Protein AF-A0A971CD54-F1 (afdb_monomer)

Sequence (202 aa):
MTYTRKAVDVRNHADAVRDPGYDSPRRTRYYSRPHHEDRDVHLLRLSLDLQLDAMLLTLGAAAAEEVTTGTLVNRGGPSTPHIPWARWLAEDLELTRALTATAISVDAALPPTLGATPARKEPQSVADDLLARYESICSLLTDLIRDVPADVQSAWQPSISHALSRCRARVDELCREREVARMNASPPPREEHRYLPGEMLG

Foldseek 3Di:
DDDDDDDDDDDDDDDDDDDPPDPDPPPPPPPPPPVPLVVVLVVLQVVLVVLVVVLVVLVVVVVVCCVVVPPVDDDPDDDDPDDPSVVVNVVSVVVSVVSLVVSLVSVRDHDCVVPDDPSPDDPLVVLVVLLVVLVVLLVVLVCVVVPDDPVVCPSCVVVSVVSNVVSVVSNVVSVVVVVVVVVPPDDDPPPPPPPDPDPDDD

Mean predicted aligned error: 15.87 Å

pLDDT: mean 75.15, std 20.31, range [32.25, 97.31]

Solvent-accessible surface area (backbone atoms only — not comparable to full-atom values): 12841 Å² total; per-residue (Å²): 139,85,87,82,90,82,88,86,88,87,82,87,87,82,89,87,80,92,72,93,72,84,76,69,80,80,74,74,71,74,75,74,69,62,73,58,58,58,47,52,41,48,52,51,33,52,50,51,45,52,52,52,51,52,48,54,52,47,52,52,51,46,54,51,46,46,66,70,67,22,84,89,53,88,71,98,63,84,84,68,90,75,77,64,48,73,59,51,52,51,55,51,50,54,50,50,51,53,52,49,54,52,31,55,75,71,71,33,69,72,50,73,90,78,42,88,59,63,90,78,50,57,69,66,59,54,50,52,58,49,41,56,50,34,54,51,49,41,50,54,52,51,48,54,66,68,73,50,60,73,86,73,36,74,85,51,46,66,61,51,50,51,50,39,52,52,33,51,55,48,43,56,49,54,53,49,53,52,51,53,54,56,71,69,47,77,75,76,80,76,79,76,79,77,78,76,92,78,88,85,77,134

Nearest PDB structures (foldseek):
  5ffb-assembly1_A  TM=4.188E-01  e=3.704E+00  Synechocystis sp. PCC 6803
  7d6d-assembly1_A  TM=2.766E-01  e=7.000E+00  Mus musculus

Radius of gyration: 36.79 Å; Cα contacts (8 Å, |Δi|>4): 71; chains: 1; bounding box: 131×38×95 Å

Structure (mmCIF, N/CA/C/O backbone):
data_AF-A0A971CD54-F1
#
_entry.id   AF-A0A971CD54-F1
#
loop_
_atom_site.group_PDB
_atom_site.id
_atom_site.type_symbol
_atom_site.label_atom_id
_atom_site.label_alt_id
_atom_site.label_comp_id
_atom_site.label_asym_id
_atom_site.label_entity_id
_atom_site.label_seq_id
_atom_site.pdbx_PDB_ins_code
_atom_site.Cartn_x
_atom_site.Cartn_y
_atom_site.Cartn_z
_atom_site.occupancy
_atom_site.B_iso_or_equiv
_atom_site.auth_seq_id
_atom_site.auth_comp_id
_atom_site.auth_asym_id
_atom_site.auth_atom_id
_atom_site.pdbx_PDB_model_num
ATOM 1 N N . MET A 1 1 ? 85.501 -5.464 -37.623 1.00 35.69 1 MET A N 1
ATOM 2 C CA . MET A 1 1 ? 85.752 -4.845 -38.943 1.00 35.69 1 MET A CA 1
ATOM 3 C C . MET A 1 1 ? 85.551 -5.919 -39.998 1.00 35.69 1 MET A C 1
ATOM 5 O O . MET A 1 1 ? 86.317 -6.864 -40.048 1.00 35.69 1 MET A O 1
ATOM 9 N N . THR A 1 2 ? 84.321 -6.015 -40.500 1.00 37.03 2 THR A N 1
ATOM 10 C CA . THR A 1 2 ? 83.834 -5.509 -41.807 1.00 37.03 2 THR A CA 1
ATOM 11 C C . THR A 1 2 ? 83.865 -6.614 -42.860 1.00 37.03 2 THR A C 1
ATOM 13 O O . THR A 1 2 ? 84.876 -6.835 -43.511 1.00 37.03 2 THR A O 1
ATOM 16 N N . TYR A 1 3 ? 82.721 -7.283 -43.027 1.00 32.25 3 TYR A N 1
ATOM 17 C CA . TYR A 1 3 ? 82.391 -8.036 -44.234 1.00 32.25 3 TYR A CA 1
ATOM 18 C C . TYR A 1 3 ? 81.458 -7.170 -45.081 1.00 32.25 3 TYR A C 1
ATOM 20 O O . TYR A 1 3 ? 80.409 -6.728 -44.611 1.00 32.25 3 TYR A O 1
ATOM 28 N N . THR A 1 4 ? 81.859 -6.898 -46.318 1.00 40.31 4 THR A N 1
ATOM 29 C CA . THR A 1 4 ? 81.115 -6.089 -47.282 1.00 40.31 4 THR A CA 1
ATOM 30 C C . THR A 1 4 ? 80.688 -6.924 -48.490 1.00 40.31 4 THR A C 1
ATOM 32 O O . THR A 1 4 ? 81.522 -7.411 -49.241 1.00 40.31 4 THR A O 1
ATOM 35 N N . ARG A 1 5 ? 79.366 -6.893 -48.726 1.00 37.38 5 ARG A N 1
ATOM 36 C CA . ARG A 1 5 ? 78.694 -6.597 -50.011 1.00 37.38 5 ARG A CA 1
ATOM 37 C C . ARG A 1 5 ? 78.500 -7.730 -51.041 1.00 37.38 5 ARG A C 1
ATOM 39 O O . ARG A 1 5 ? 79.440 -8.129 -51.714 1.00 37.38 5 ARG A O 1
ATOM 46 N N . LYS A 1 6 ? 77.223 -8.057 -51.299 1.00 36.12 6 LYS A N 1
ATOM 47 C CA . LYS A 1 6 ? 76.422 -7.813 -52.539 1.00 36.12 6 LYS A CA 1
ATOM 48 C C . LYS A 1 6 ? 75.206 -8.767 -52.514 1.00 36.12 6 LYS A C 1
ATOM 50 O O . LYS A 1 6 ? 75.397 -9.962 -52.379 1.00 36.12 6 LYS A O 1
ATOM 55 N N . ALA A 1 7 ? 73.957 -8.308 -52.377 1.00 37.38 7 ALA A N 1
ATOM 56 C CA . ALA A 1 7 ? 73.093 -7.626 -53.358 1.00 37.38 7 ALA A CA 1
ATOM 57 C C . ALA A 1 7 ? 72.897 -8.461 -54.639 1.00 37.38 7 ALA A C 1
ATOM 59 O O . ALA A 1 7 ? 73.822 -8.545 -55.437 1.00 37.38 7 ALA A O 1
ATOM 60 N N . VAL A 1 8 ? 71.813 -9.233 -54.760 1.00 35.09 8 VAL A N 1
ATOM 61 C CA . VAL A 1 8 ? 70.462 -8.906 -55.289 1.00 35.09 8 VAL A CA 1
ATOM 62 C C . VAL A 1 8 ? 70.259 -9.876 -56.454 1.00 35.09 8 VAL A C 1
ATOM 64 O O . VAL A 1 8 ? 70.963 -9.769 -57.454 1.00 35.09 8 VAL A O 1
ATOM 67 N N . ASP A 1 9 ? 69.313 -10.801 -56.321 1.00 34.94 9 ASP A N 1
ATOM 68 C CA . ASP A 1 9 ? 68.816 -11.594 -57.442 1.00 34.94 9 ASP A CA 1
ATOM 69 C C . ASP A 1 9 ? 67.341 -11.235 -57.636 1.00 34.94 9 ASP A C 1
ATOM 71 O O . ASP A 1 9 ? 66.514 -11.405 -56.740 1.00 34.94 9 ASP A O 1
ATOM 75 N N . VAL A 1 10 ? 67.045 -10.621 -58.778 1.00 41.50 10 VAL A N 1
ATOM 76 C CA . VAL A 1 10 ? 65.700 -10.246 -59.218 1.00 41.50 10 VAL A CA 1
ATOM 77 C C . VAL A 1 10 ? 65.528 -10.852 -60.593 1.00 41.50 10 VAL A C 1
ATOM 79 O O . VAL A 1 10 ? 66.040 -10.295 -61.564 1.00 41.50 10 VAL A O 1
ATOM 82 N N . ARG A 1 11 ? 64.757 -11.938 -60.687 1.00 38.72 11 ARG A N 1
ATOM 83 C CA . ARG A 1 11 ? 63.975 -12.266 -61.885 1.00 38.72 11 ARG A CA 1
ATOM 84 C C . ARG A 1 11 ? 62.645 -12.901 -61.494 1.00 38.72 11 ARG A C 1
ATOM 86 O O . ARG A 1 11 ? 62.578 -14.034 -61.037 1.00 38.72 11 ARG A O 1
ATOM 93 N N . ASN A 1 12 ? 61.597 -12.114 -61.713 1.00 35.47 12 ASN A N 1
ATOM 94 C CA . ASN A 1 12 ? 60.206 -12.528 -61.820 1.00 35.47 12 ASN A CA 1
ATOM 95 C C . ASN A 1 12 ? 60.032 -13.531 -62.971 1.00 35.47 12 ASN A C 1
ATOM 97 O O . ASN A 1 12 ? 60.590 -13.286 -64.038 1.00 35.47 12 ASN A O 1
ATOM 101 N N . HIS A 1 13 ? 59.169 -14.541 -62.812 1.00 32.50 13 HIS A N 1
ATOM 102 C CA . HIS A 1 13 ? 57.996 -14.715 -63.683 1.00 32.50 13 HIS A CA 1
ATOM 103 C C . HIS A 1 13 ? 57.126 -15.931 -63.328 1.00 32.50 13 HIS A C 1
ATOM 105 O O . HIS A 1 13 ? 57.626 -17.027 -63.104 1.00 32.50 13 HIS A O 1
ATOM 111 N N . ALA A 1 14 ? 55.821 -15.669 -63.452 1.00 36.62 14 ALA A N 1
ATOM 112 C CA . ALA A 1 14 ? 54.707 -16.574 -63.725 1.00 36.62 14 ALA A CA 1
ATOM 113 C C . ALA A 1 14 ? 54.028 -17.273 -62.536 1.00 36.62 14 ALA A C 1
ATOM 115 O O . ALA A 1 14 ? 54.284 -18.426 -62.198 1.00 36.62 14 ALA A O 1
ATOM 116 N N . ASP A 1 15 ? 53.054 -16.533 -62.004 1.00 36.44 15 ASP A N 1
ATOM 117 C CA . ASP A 1 15 ? 51.780 -17.017 -61.482 1.00 36.44 15 ASP A CA 1
ATOM 118 C C . ASP A 1 15 ? 51.152 -18.141 -62.323 1.00 36.44 15 ASP A C 1
ATOM 120 O O . ASP A 1 15 ? 51.136 -18.078 -63.553 1.00 36.44 15 ASP A O 1
ATOM 124 N N . ALA A 1 16 ? 50.528 -19.095 -61.625 1.00 40.72 16 ALA A N 1
ATOM 125 C CA . ALA A 1 16 ? 49.097 -19.420 -61.727 1.00 40.72 16 ALA A CA 1
ATOM 126 C C . ALA A 1 16 ? 48.845 -20.927 -61.559 1.00 40.72 16 ALA A C 1
ATOM 128 O O . ALA A 1 16 ? 48.651 -21.658 -62.527 1.00 40.72 16 ALA A O 1
ATOM 129 N N . VAL A 1 17 ? 48.739 -21.380 -60.307 1.00 41.88 17 VAL A N 1
ATOM 130 C CA . VAL A 1 17 ? 47.976 -22.590 -59.977 1.00 41.88 17 VAL A CA 1
ATOM 131 C C . VAL A 1 17 ? 46.977 -22.212 -58.890 1.00 41.88 17 VAL A C 1
ATOM 133 O O . VAL A 1 17 ? 47.342 -21.910 -57.758 1.00 41.88 17 VAL A O 1
ATOM 136 N N . ARG A 1 18 ? 45.703 -22.152 -59.290 1.00 38.22 18 ARG A N 1
ATOM 137 C CA . ARG A 1 18 ? 44.540 -22.024 -58.408 1.00 38.22 18 ARG A CA 1
ATOM 138 C C . ARG A 1 18 ? 44.423 -23.288 -57.559 1.00 38.22 18 ARG A C 1
ATOM 140 O O . ARG A 1 18 ? 44.205 -24.359 -58.116 1.00 38.22 18 ARG A O 1
ATOM 147 N N . ASP A 1 19 ? 44.472 -23.127 -56.245 1.00 41.91 19 ASP A N 1
ATOM 148 C CA . ASP A 1 19 ? 44.018 -24.118 -55.268 1.00 41.91 19 ASP A CA 1
ATOM 149 C C . ASP A 1 19 ? 42.788 -23.534 -54.541 1.00 41.91 19 ASP A C 1
ATOM 151 O O . ASP A 1 19 ? 42.878 -22.412 -54.026 1.00 41.91 19 ASP A O 1
ATOM 155 N N . PRO A 1 20 ? 41.607 -24.187 -54.544 1.00 44.03 20 PRO A N 1
ATOM 156 C CA . PRO A 1 20 ? 40.429 -23.685 -53.850 1.00 44.03 20 PRO A CA 1
ATOM 157 C C . PRO A 1 20 ? 40.537 -24.025 -52.359 1.00 44.03 20 PRO A C 1
ATOM 159 O O . PRO A 1 20 ? 39.922 -24.964 -51.855 1.00 44.03 20 PRO A O 1
ATOM 162 N N . GLY A 1 21 ? 41.335 -23.231 -51.649 1.00 36.69 21 GLY A N 1
ATOM 163 C CA . GLY A 1 21 ? 41.402 -23.240 -50.195 1.00 36.69 21 GLY A CA 1
ATOM 164 C C . GLY A 1 21 ? 40.099 -22.718 -49.596 1.00 36.69 21 GLY A C 1
ATOM 165 O O . GLY A 1 21 ? 39.709 -21.574 -49.807 1.00 36.69 21 GLY A O 1
ATOM 166 N N . TYR A 1 22 ? 39.437 -23.598 -48.859 1.00 46.28 22 TYR A N 1
ATOM 167 C CA . TYR A 1 22 ? 38.264 -23.401 -48.016 1.00 46.28 22 TYR A CA 1
ATOM 168 C C . TYR A 1 22 ? 38.438 -22.195 -47.065 1.00 46.28 22 TYR A C 1
ATOM 170 O O . TYR A 1 22 ? 38.838 -22.358 -45.911 1.00 46.28 22 TYR A O 1
ATOM 178 N N . ASP A 1 23 ? 38.151 -20.972 -47.521 1.00 42.22 23 ASP A N 1
ATOM 179 C CA . ASP A 1 23 ? 38.177 -19.804 -46.639 1.00 42.22 23 ASP A CA 1
ATOM 180 C C . ASP A 1 23 ? 36.848 -19.737 -45.882 1.00 42.22 23 ASP A C 1
ATOM 182 O O . ASP A 1 23 ? 35.802 -19.302 -46.373 1.00 42.22 23 ASP A O 1
ATOM 186 N N . SER A 1 24 ? 36.892 -20.319 -44.686 1.00 50.34 24 SER A N 1
ATOM 187 C CA . SER A 1 24 ? 35.793 -20.370 -43.733 1.00 50.34 24 SER A CA 1
ATOM 188 C C . SER A 1 24 ? 35.201 -18.972 -43.554 1.00 50.34 24 SER A C 1
ATOM 190 O O . SER A 1 24 ? 35.954 -18.037 -43.264 1.00 50.34 24 SER A O 1
ATOM 192 N N . PRO A 1 25 ? 33.868 -18.790 -43.629 1.00 45.81 25 PRO A N 1
ATOM 193 C CA . PRO A 1 25 ? 33.290 -17.530 -43.210 1.00 45.81 25 PRO A CA 1
ATOM 194 C C . PRO A 1 25 ? 33.687 -17.347 -41.749 1.00 45.81 25 PRO A C 1
ATOM 196 O O . PRO A 1 25 ? 33.344 -18.172 -40.895 1.00 45.81 25 PRO A O 1
ATOM 199 N N . ARG A 1 26 ? 34.449 -16.285 -41.466 1.00 50.06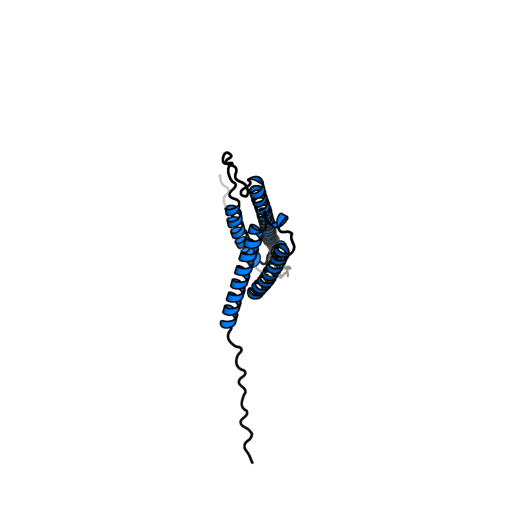 26 ARG A N 1
ATOM 200 C CA . ARG A 1 26 ? 34.643 -15.777 -40.112 1.00 50.06 26 ARG A CA 1
ATOM 201 C C . ARG A 1 26 ? 33.245 -15.554 -39.548 1.00 50.06 26 ARG A C 1
ATOM 203 O O . ARG A 1 26 ? 32.640 -14.508 -39.757 1.00 50.06 26 ARG A O 1
ATOM 210 N N . ARG A 1 27 ? 32.713 -16.567 -38.857 1.00 45.66 27 ARG A N 1
ATOM 211 C CA . ARG A 1 27 ? 31.632 -16.413 -37.894 1.00 45.66 27 ARG A CA 1
ATOM 212 C C . ARG A 1 27 ? 32.208 -15.464 -36.867 1.00 45.66 27 ARG A C 1
ATOM 214 O O . ARG A 1 27 ? 32.880 -15.888 -35.927 1.00 45.66 27 ARG A O 1
ATOM 221 N N . THR A 1 28 ? 31.975 -14.177 -37.078 1.00 47.69 28 THR A N 1
ATOM 222 C CA . THR A 1 28 ? 31.941 -13.198 -36.011 1.00 47.69 28 THR A CA 1
ATOM 223 C C . THR A 1 28 ? 30.935 -13.773 -35.028 1.00 47.69 28 THR A C 1
ATOM 225 O O . THR A 1 28 ? 29.723 -13.678 -35.219 1.00 47.69 28 THR A O 1
ATOM 228 N N . ARG A 1 29 ? 31.437 -14.517 -34.036 1.00 47.66 29 ARG A N 1
ATOM 229 C CA . ARG A 1 29 ? 30.675 -14.820 -32.840 1.00 47.66 29 ARG A CA 1
ATOM 230 C C . ARG A 1 29 ? 30.373 -13.444 -32.280 1.00 47.66 29 ARG A C 1
ATOM 232 O O . ARG A 1 29 ? 31.239 -12.818 -31.676 1.00 47.66 29 ARG A O 1
ATOM 239 N N . TYR A 1 30 ? 29.164 -12.962 -32.540 1.00 49.16 30 TYR A N 1
ATOM 240 C CA . TYR A 1 30 ? 28.489 -12.122 -31.579 1.00 49.16 30 TYR A CA 1
ATOM 241 C C . TYR A 1 30 ? 28.575 -12.926 -30.288 1.00 49.16 30 TYR A C 1
ATOM 243 O O . TYR A 1 30 ? 27.889 -13.934 -30.127 1.00 49.16 30 TYR A O 1
ATOM 251 N N . TYR A 1 31 ? 29.543 -12.585 -29.439 1.00 49.84 31 TYR A N 1
ATOM 252 C CA . TYR A 1 31 ? 29.473 -12.959 -28.046 1.00 49.84 31 TYR A CA 1
ATOM 253 C C . TYR A 1 31 ? 28.218 -12.259 -27.572 1.00 49.84 31 TYR A C 1
ATOM 255 O O . TYR A 1 31 ? 28.223 -11.058 -27.302 1.00 49.84 31 TYR A O 1
ATOM 263 N N . SER A 1 32 ? 27.111 -12.994 -27.617 1.00 53.00 32 SER A N 1
ATOM 264 C CA . SER A 1 32 ? 25.890 -12.597 -26.968 1.00 53.00 32 SER A CA 1
ATOM 265 C C . SER A 1 32 ? 26.311 -12.151 -25.569 1.00 53.00 32 SER A C 1
ATOM 267 O O . SER A 1 32 ? 27.079 -12.843 -24.892 1.00 53.00 32 SER A O 1
ATOM 269 N N . ARG A 1 33 ? 25.803 -11.003 -25.134 1.00 54.97 33 ARG A N 1
ATOM 270 C CA . ARG A 1 33 ? 25.937 -10.503 -23.768 1.00 54.97 33 ARG A CA 1
ATOM 271 C C . ARG A 1 33 ? 24.705 -10.886 -22.914 1.00 54.97 33 ARG A C 1
ATOM 273 O O . ARG A 1 33 ? 24.221 -10.019 -22.205 1.00 54.97 33 ARG A O 1
ATOM 280 N N . PRO A 1 34 ? 24.157 -12.125 -22.934 1.00 54.09 34 PRO A N 1
ATOM 281 C CA . PRO A 1 34 ? 22.916 -12.421 -22.231 1.00 54.09 34 PRO A CA 1
ATOM 282 C C . PRO A 1 34 ? 23.155 -12.555 -20.722 1.00 54.09 34 PRO A C 1
ATOM 284 O O . PRO A 1 34 ? 22.265 -12.309 -19.931 1.00 54.09 34 PRO A O 1
ATOM 287 N N . HIS A 1 35 ? 24.379 -12.858 -20.272 1.00 61.66 35 HIS A N 1
ATOM 288 C CA . HIS A 1 35 ? 24.619 -13.150 -18.855 1.00 61.66 35 HIS A CA 1
ATOM 289 C C . HIS A 1 35 ? 24.669 -11.931 -17.926 1.00 61.66 35 HIS A C 1
ATOM 291 O O . HIS A 1 35 ? 24.489 -12.095 -16.722 1.00 61.66 35 HIS A O 1
ATOM 297 N N . HIS A 1 36 ? 24.956 -10.732 -18.442 1.00 71.38 36 HIS A N 1
ATOM 298 C CA . HIS A 1 36 ? 25.016 -9.528 -17.606 1.00 71.38 36 HIS A CA 1
ATOM 299 C C . HIS A 1 36 ? 23.644 -8.874 -17.472 1.00 71.38 36 HIS A C 1
ATOM 301 O O . HIS A 1 36 ? 23.242 -8.574 -16.358 1.00 71.38 36 HIS A O 1
ATOM 307 N N . GLU A 1 37 ? 22.906 -8.746 -18.574 1.00 76.25 37 GLU A N 1
ATOM 308 C CA . GLU A 1 37 ? 21.565 -8.151 -18.572 1.00 76.25 37 GLU A CA 1
ATOM 309 C C . GLU A 1 37 ? 20.589 -8.990 -17.732 1.00 76.25 37 GLU A C 1
ATOM 311 O O . GLU A 1 37 ? 19.948 -8.451 -16.833 1.00 76.25 37 GLU A O 1
ATOM 316 N N . ASP A 1 38 ? 20.578 -10.319 -17.900 1.00 83.69 38 ASP A N 1
ATOM 317 C CA . ASP A 1 38 ? 19.741 -11.217 -17.088 1.00 83.69 38 ASP A CA 1
ATOM 318 C C . ASP A 1 38 ? 20.098 -11.154 -15.593 1.00 83.69 38 ASP A C 1
ATOM 320 O O . ASP A 1 38 ? 19.229 -11.228 -14.719 1.00 83.69 38 ASP A O 1
ATOM 324 N N . ARG A 1 39 ? 21.391 -10.994 -15.279 1.00 87.56 39 ARG A N 1
ATOM 325 C CA . ARG A 1 39 ? 21.872 -10.848 -13.901 1.00 87.56 39 ARG A CA 1
ATOM 326 C C . ARG A 1 39 ? 21.448 -9.510 -13.302 1.00 87.56 39 ARG A C 1
ATOM 328 O O . ARG A 1 39 ? 21.008 -9.493 -12.156 1.00 87.56 39 ARG A O 1
ATOM 335 N N . ASP A 1 40 ? 21.586 -8.418 -14.042 1.00 89.31 40 ASP A N 1
ATOM 336 C CA . ASP A 1 40 ? 21.246 -7.074 -13.573 1.00 89.31 40 ASP A CA 1
ATOM 337 C C . ASP A 1 40 ? 19.727 -6.951 -13.353 1.00 89.31 40 ASP A C 1
ATOM 339 O O . ASP A 1 40 ? 19.291 -6.434 -12.324 1.00 89.31 40 ASP A O 1
ATOM 343 N N . VAL A 1 41 ? 18.920 -7.541 -14.243 1.00 90.19 41 VAL A N 1
ATOM 344 C CA . VAL A 1 41 ? 17.459 -7.671 -14.092 1.00 90.19 41 VAL A CA 1
ATOM 345 C C . VAL A 1 41 ? 17.095 -8.508 -12.862 1.00 90.19 41 VAL A C 1
ATOM 347 O O . VAL A 1 41 ? 16.213 -8.130 -12.085 1.00 90.19 41 VAL A O 1
ATOM 350 N N . HIS A 1 42 ? 17.788 -9.628 -12.638 1.00 89.50 42 HIS A N 1
ATOM 351 C CA . HIS A 1 42 ? 17.574 -10.452 -11.450 1.00 89.50 42 HIS A CA 1
ATOM 352 C C . HIS A 1 42 ? 17.927 -9.709 -10.150 1.00 89.50 42 HIS A C 1
ATOM 354 O O . HIS A 1 42 ? 17.161 -9.764 -9.187 1.00 89.50 42 HIS A O 1
ATOM 360 N N . LEU A 1 43 ? 19.050 -8.985 -10.123 1.00 92.44 43 LEU A N 1
ATOM 361 C CA . LEU A 1 43 ? 19.465 -8.180 -8.972 1.00 92.44 43 LEU A CA 1
ATOM 362 C C . LEU A 1 43 ? 18.494 -7.033 -8.696 1.00 92.44 43 LEU A C 1
ATOM 364 O O . LEU A 1 43 ? 18.213 -6.755 -7.531 1.00 92.44 43 LEU A O 1
ATOM 368 N N . LEU A 1 44 ? 17.955 -6.398 -9.737 1.00 92.50 44 LEU A N 1
ATOM 369 C CA . LEU A 1 44 ? 16.933 -5.367 -9.592 1.00 92.50 44 LEU A CA 1
ATOM 370 C C . LEU A 1 44 ? 15.668 -5.931 -8.937 1.00 92.50 44 LEU A C 1
ATOM 372 O O . LEU A 1 44 ? 15.171 -5.350 -7.972 1.00 92.50 44 LEU A O 1
ATOM 376 N N . ARG A 1 45 ? 15.190 -7.091 -9.404 1.00 91.62 45 ARG A N 1
ATOM 377 C CA . ARG A 1 45 ? 14.056 -7.783 -8.779 1.00 91.62 45 ARG A CA 1
ATOM 378 C C . ARG A 1 45 ? 14.334 -8.108 -7.312 1.00 91.62 45 ARG A C 1
ATOM 380 O O . ARG A 1 45 ? 13.520 -7.765 -6.463 1.00 91.62 45 ARG A O 1
ATOM 387 N N . LEU A 1 46 ? 15.479 -8.727 -7.017 1.00 92.69 46 LEU A N 1
ATOM 388 C CA . LEU A 1 46 ? 15.855 -9.088 -5.647 1.00 92.69 46 LEU A CA 1
ATOM 389 C C . LEU A 1 46 ? 15.957 -7.852 -4.742 1.00 92.69 46 LEU A C 1
ATOM 391 O O . LEU A 1 46 ? 15.525 -7.890 -3.596 1.00 92.69 46 LEU A O 1
ATOM 395 N N . SER A 1 47 ? 16.504 -6.749 -5.257 1.00 94.06 47 SER A N 1
ATOM 396 C CA . SER A 1 47 ? 16.589 -5.489 -4.512 1.00 94.06 47 SER A CA 1
ATOM 397 C C . SER A 1 47 ? 15.200 -4.946 -4.181 1.00 94.06 47 SER A C 1
ATOM 399 O O . SER A 1 47 ? 14.982 -4.461 -3.076 1.00 94.06 47 SER A O 1
ATOM 401 N N . LEU A 1 48 ? 14.252 -5.062 -5.114 1.00 93.38 48 LEU A N 1
ATOM 402 C CA . LEU A 1 48 ? 12.871 -4.647 -4.893 1.00 93.38 48 LEU A CA 1
ATOM 403 C C . LEU A 1 48 ? 12.153 -5.551 -3.876 1.00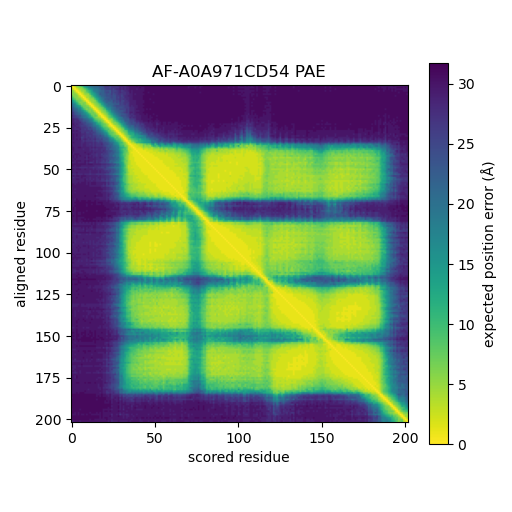 93.38 48 LEU A C 1
ATOM 405 O O . LEU A 1 48 ? 11.454 -5.027 -3.015 1.00 93.38 48 LEU A O 1
ATOM 409 N N . ASP A 1 49 ? 12.363 -6.872 -3.929 1.00 93.12 49 ASP A N 1
ATOM 410 C CA . ASP A 1 49 ? 11.860 -7.818 -2.918 1.00 93.12 49 ASP A CA 1
ATOM 411 C C . ASP A 1 49 ? 12.375 -7.438 -1.511 1.00 93.12 49 ASP A C 1
ATOM 413 O O . ASP A 1 49 ? 11.586 -7.229 -0.589 1.00 93.12 49 ASP A O 1
ATOM 417 N N . LEU A 1 50 ? 13.691 -7.243 -1.362 1.00 93.75 50 LEU A N 1
ATOM 418 C CA . LEU A 1 50 ? 14.311 -6.874 -0.083 1.00 93.75 50 LEU A CA 1
ATOM 419 C C . LEU A 1 50 ? 13.850 -5.504 0.437 1.00 93.75 50 LEU A C 1
ATOM 421 O O . LEU A 1 50 ? 13.672 -5.335 1.644 1.00 93.75 50 LEU A O 1
ATOM 425 N N . GLN A 1 51 ? 13.643 -4.531 -0.454 1.00 95.00 51 GLN A N 1
ATOM 426 C CA . GLN A 1 51 ? 13.145 -3.207 -0.080 1.00 95.00 51 GLN A CA 1
ATOM 427 C C . GLN A 1 51 ? 11.720 -3.280 0.497 1.00 95.00 51 GLN A C 1
ATOM 429 O O . GLN A 1 51 ? 11.412 -2.605 1.481 1.00 95.00 51 GLN A O 1
ATOM 434 N N . LEU A 1 52 ? 10.851 -4.120 -0.076 1.00 93.94 52 LEU A N 1
ATOM 435 C CA . LEU A 1 52 ? 9.493 -4.336 0.435 1.00 93.94 52 LEU A CA 1
ATOM 436 C C . LEU A 1 52 ? 9.514 -5.000 1.815 1.00 93.94 52 LEU A C 1
ATOM 438 O O . LEU A 1 52 ? 8.799 -4.556 2.716 1.00 93.94 52 LEU A O 1
ATOM 442 N N . ASP A 1 53 ? 10.368 -6.007 2.000 1.00 93.69 53 ASP A N 1
ATOM 443 C CA . ASP A 1 53 ? 10.538 -6.679 3.290 1.00 93.69 53 ASP A CA 1
ATOM 444 C C . ASP A 1 53 ? 11.043 -5.710 4.371 1.00 93.69 53 ASP A C 1
ATOM 446 O O . ASP A 1 53 ? 10.513 -5.685 5.486 1.00 93.69 53 ASP A O 1
ATOM 450 N N . ALA A 1 54 ? 12.016 -4.855 4.043 1.00 94.12 54 ALA A N 1
ATOM 451 C CA . ALA A 1 54 ? 12.545 -3.849 4.963 1.00 94.12 54 ALA A CA 1
ATOM 452 C C . ALA A 1 54 ? 11.476 -2.833 5.406 1.00 94.12 54 ALA A C 1
ATOM 454 O O . ALA A 1 54 ? 11.387 -2.512 6.596 1.00 94.12 54 ALA A O 1
ATOM 455 N N . MET A 1 55 ? 10.621 -2.369 4.489 1.00 94.75 55 MET A N 1
ATOM 456 C CA . MET A 1 55 ? 9.503 -1.482 4.835 1.00 94.75 55 MET A CA 1
ATOM 457 C C . MET A 1 55 ? 8.482 -2.164 5.750 1.00 94.75 55 MET A C 1
ATOM 459 O O . MET A 1 55 ? 8.010 -1.544 6.704 1.00 94.75 55 MET A O 1
ATOM 463 N N . LEU A 1 56 ? 8.150 -3.435 5.500 1.00 94.19 56 LEU A N 1
ATOM 464 C CA . LEU A 1 56 ? 7.225 -4.192 6.351 1.00 94.19 56 LEU A CA 1
ATOM 465 C C . LEU A 1 56 ? 7.791 -4.398 7.761 1.00 94.19 56 LEU A C 1
ATOM 467 O O . LEU A 1 56 ? 7.071 -4.213 8.745 1.00 94.19 56 LEU A O 1
ATOM 471 N N . LEU A 1 57 ? 9.084 -4.716 7.869 1.00 94.69 57 LEU A N 1
ATOM 472 C CA . LEU A 1 57 ? 9.780 -4.806 9.155 1.00 94.69 57 LEU A CA 1
ATOM 473 C C . LEU A 1 57 ? 9.777 -3.462 9.891 1.00 94.69 57 LEU A C 1
ATOM 475 O O . LEU A 1 57 ? 9.490 -3.415 11.087 1.00 94.69 57 LEU A O 1
ATOM 479 N N . THR A 1 58 ? 10.037 -2.372 9.170 1.00 94.31 58 THR A N 1
ATOM 480 C CA . THR A 1 58 ? 10.038 -1.008 9.711 1.00 94.31 58 THR A CA 1
ATOM 481 C C . THR A 1 58 ? 8.656 -0.599 10.217 1.00 94.31 58 THR A C 1
ATOM 483 O O . THR A 1 58 ? 8.535 -0.063 11.317 1.00 94.31 58 THR A O 1
ATOM 486 N N . LEU A 1 59 ? 7.597 -0.902 9.461 1.00 93.12 59 LEU A N 1
ATOM 487 C CA . LEU A 1 59 ? 6.215 -0.656 9.871 1.00 93.12 59 LEU A CA 1
ATOM 488 C C . LEU A 1 59 ? 5.855 -1.441 11.140 1.00 93.12 59 LEU A C 1
ATOM 490 O O . LEU A 1 59 ? 5.250 -0.886 12.057 1.00 93.12 59 LEU A O 1
ATOM 494 N N . GLY A 1 60 ? 6.253 -2.715 11.213 1.00 92.25 60 GLY A N 1
ATOM 495 C CA . GLY A 1 60 ? 6.050 -3.547 12.399 1.00 92.25 60 GLY A CA 1
ATOM 496 C C . GLY A 1 60 ? 6.792 -3.015 13.627 1.00 92.25 60 GLY A C 1
ATOM 497 O O . GLY A 1 60 ? 6.214 -2.949 14.712 1.00 92.25 60 GLY A O 1
ATOM 498 N N . ALA A 1 61 ? 8.044 -2.582 13.454 1.00 90.00 61 ALA A N 1
ATOM 499 C CA . ALA A 1 61 ? 8.834 -1.969 14.519 1.00 90.00 61 ALA A CA 1
ATOM 500 C C . ALA A 1 61 ? 8.210 -0.654 15.012 1.00 90.00 61 ALA A C 1
ATOM 502 O O . ALA A 1 61 ? 8.077 -0.460 16.220 1.00 90.00 61 ALA A O 1
ATOM 503 N N . ALA A 1 62 ? 7.753 0.201 14.092 1.00 89.81 62 ALA A N 1
ATOM 504 C CA . ALA A 1 62 ? 7.080 1.454 14.421 1.00 89.81 62 ALA A CA 1
ATOM 505 C C . ALA A 1 62 ? 5.791 1.223 15.228 1.00 89.81 62 ALA A C 1
ATOM 507 O O . ALA A 1 62 ? 5.578 1.865 16.255 1.00 89.81 62 ALA A O 1
ATOM 508 N N . ALA A 1 63 ? 4.963 0.260 14.808 1.00 88.44 63 ALA A N 1
ATOM 509 C CA . ALA A 1 63 ? 3.740 -0.098 15.524 1.00 88.44 63 ALA A CA 1
ATOM 510 C C . ALA A 1 63 ? 4.035 -0.678 16.920 1.00 88.44 63 ALA A C 1
ATOM 512 O O . ALA A 1 63 ? 3.357 -0.346 17.893 1.00 88.44 63 ALA A O 1
ATOM 513 N N . ALA A 1 64 ? 5.063 -1.524 17.046 1.00 87.94 64 ALA A N 1
ATOM 514 C CA . ALA A 1 64 ? 5.474 -2.080 18.334 1.00 87.94 64 ALA A CA 1
ATOM 515 C C . ALA A 1 64 ? 6.004 -0.999 19.293 1.00 87.94 64 ALA A C 1
ATOM 517 O O . ALA A 1 64 ? 5.719 -1.051 20.495 1.00 87.94 64 ALA A O 1
ATOM 518 N N . GLU A 1 65 ? 6.741 -0.009 18.780 1.00 85.56 65 GLU A N 1
ATOM 519 C CA . GLU A 1 65 ? 7.197 1.136 19.570 1.00 85.56 65 GLU A CA 1
ATOM 520 C C . GLU A 1 65 ? 6.019 1.982 20.060 1.00 85.56 65 GLU A C 1
ATOM 522 O O . GLU A 1 65 ? 5.995 2.321 21.240 1.00 85.56 65 GLU A O 1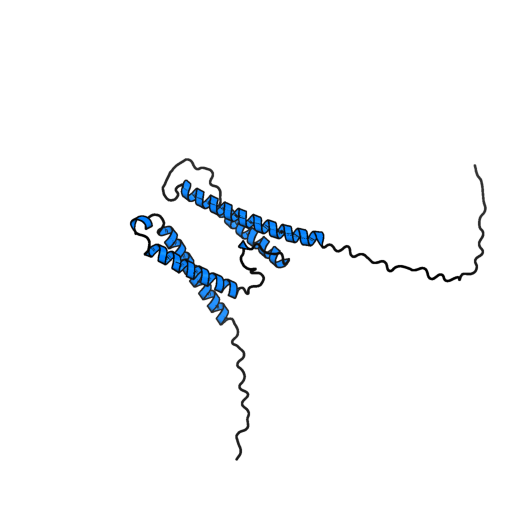
ATOM 527 N N . GLU A 1 66 ? 5.011 2.253 19.225 1.00 81.38 66 GLU A N 1
ATOM 528 C CA . GLU A 1 66 ? 3.805 3.003 19.617 1.00 81.38 66 GLU A CA 1
ATOM 529 C C . GLU A 1 66 ? 3.036 2.313 20.760 1.00 81.38 66 GLU A C 1
ATOM 531 O O . GLU A 1 66 ? 2.618 2.959 21.726 1.00 81.38 66 GLU A O 1
ATOM 536 N N . VAL A 1 67 ? 2.920 0.981 20.703 1.00 80.94 67 VAL A N 1
ATOM 537 C CA . VAL A 1 67 ? 2.310 0.177 21.776 1.00 80.94 67 VAL A CA 1
ATOM 538 C C . VAL A 1 67 ? 3.154 0.218 23.057 1.00 80.94 67 VAL A C 1
ATOM 540 O O . VAL A 1 67 ? 2.607 0.333 24.153 1.00 80.94 67 VAL A O 1
ATOM 543 N N . THR A 1 68 ? 4.483 0.135 22.936 1.00 78.81 68 THR A N 1
ATOM 544 C CA . THR A 1 68 ? 5.408 0.020 24.081 1.00 78.81 68 THR A CA 1
ATOM 545 C C . THR A 1 68 ? 5.652 1.354 24.787 1.00 78.81 68 THR A C 1
ATOM 547 O O . THR A 1 68 ? 5.697 1.409 26.016 1.00 78.81 68 THR A O 1
ATOM 550 N N . THR A 1 69 ? 5.815 2.437 24.026 1.00 70.69 69 THR A N 1
ATOM 551 C CA . THR A 1 69 ? 6.051 3.793 24.553 1.00 70.69 69 THR A CA 1
ATOM 552 C C . THR A 1 69 ? 4.788 4.424 25.121 1.00 70.69 69 THR A C 1
ATOM 554 O O . THR A 1 69 ? 4.870 5.442 25.808 1.00 70.69 69 THR A O 1
ATOM 557 N N . GLY A 1 70 ? 3.629 3.793 24.910 1.00 60.34 70 GLY A N 1
ATOM 558 C CA . GLY A 1 70 ? 2.388 4.236 25.512 1.00 60.34 70 GLY A CA 1
ATOM 559 C C . GLY A 1 70 ? 2.045 5.651 25.071 1.00 60.34 70 GLY A C 1
ATOM 560 O O . GLY A 1 70 ? 1.611 6.454 25.888 1.00 60.34 70 GLY A O 1
ATOM 561 N N . THR A 1 71 ? 2.164 5.982 23.787 1.00 54.22 71 THR A N 1
ATOM 562 C CA . THR A 1 71 ? 1.592 7.236 23.261 1.00 54.22 71 THR A CA 1
ATOM 563 C C . THR A 1 71 ? 0.051 7.250 23.335 1.00 54.22 71 THR A C 1
ATOM 565 O O . THR A 1 71 ? -0.572 8.262 23.031 1.00 54.22 71 THR A O 1
ATOM 568 N N . LEU A 1 72 ? -0.562 6.163 23.831 1.00 51.84 72 LEU A N 1
ATOM 569 C CA . LEU A 1 72 ? -1.936 6.096 24.348 1.00 51.84 72 LEU A CA 1
ATOM 570 C C . LEU A 1 72 ? -2.061 6.304 25.879 1.00 51.84 72 LEU A C 1
ATOM 572 O O . LEU A 1 72 ? -3.158 6.574 26.357 1.00 51.84 72 LEU A O 1
ATOM 576 N N . VAL A 1 73 ? -0.980 6.225 26.665 1.00 47.59 73 VAL A N 1
ATOM 577 C CA . VAL A 1 73 ? -0.951 6.520 28.112 1.00 47.59 73 VAL A CA 1
ATOM 578 C C . VAL A 1 73 ? 0.397 7.138 28.529 1.00 47.59 73 VAL A C 1
ATOM 580 O O . VAL A 1 73 ? 1.349 6.433 28.852 1.00 47.59 73 VAL A O 1
ATOM 583 N N . ASN A 1 74 ? 0.422 8.477 28.560 1.00 52.12 74 ASN A N 1
ATOM 584 C CA . ASN A 1 74 ? 1.383 9.368 29.232 1.00 52.12 74 ASN A CA 1
ATOM 585 C C . ASN A 1 74 ? 2.471 8.679 30.080 1.00 52.12 74 ASN A C 1
ATOM 587 O O . ASN A 1 74 ? 2.181 8.163 31.168 1.00 52.12 74 ASN A O 1
ATOM 591 N N . ARG A 1 75 ? 3.750 8.826 29.706 1.00 52.78 75 ARG A N 1
ATOM 592 C CA . ARG A 1 75 ? 4.826 8.716 30.699 1.00 52.78 75 ARG A CA 1
ATOM 593 C C . ARG A 1 75 ? 6.042 9.582 30.370 1.00 52.78 75 ARG A C 1
ATOM 595 O O . ARG A 1 75 ? 6.779 9.321 29.429 1.00 52.78 75 ARG A O 1
ATOM 602 N N . GLY A 1 76 ? 6.266 10.589 31.218 1.00 52.50 76 GLY A N 1
ATOM 603 C CA . GLY A 1 76 ? 7.464 11.431 31.258 1.00 52.50 76 GLY A CA 1
ATOM 604 C C . GLY A 1 76 ? 8.696 10.681 31.770 1.00 52.50 76 GLY A C 1
ATOM 605 O O . GLY A 1 76 ? 9.182 10.957 32.865 1.00 52.50 76 GLY A O 1
ATOM 606 N N . GLY A 1 77 ? 9.168 9.707 30.992 1.00 55.09 77 GLY A N 1
ATOM 607 C CA . GLY A 1 77 ? 10.507 9.132 31.130 1.00 55.09 77 GLY A CA 1
ATOM 608 C C . GLY A 1 77 ? 11.548 9.931 30.332 1.00 55.09 77 GLY A C 1
ATOM 609 O O . GLY A 1 77 ? 11.172 10.718 29.463 1.00 55.09 77 GLY A O 1
ATOM 610 N N . PRO A 1 78 ? 12.854 9.762 30.617 1.00 54.28 78 PRO A N 1
ATOM 611 C CA . PRO A 1 78 ? 13.913 10.395 29.835 1.00 54.28 78 PRO A CA 1
ATOM 612 C C . PRO A 1 78 ? 13.797 9.980 28.365 1.00 54.28 78 PRO A C 1
ATOM 614 O O . PRO A 1 78 ? 13.644 8.796 28.070 1.00 54.28 78 PRO A O 1
ATOM 617 N N . SER A 1 79 ? 13.859 10.963 27.465 1.00 59.56 79 SER A N 1
ATOM 618 C CA . SER A 1 79 ? 13.699 10.795 26.022 1.00 59.56 79 SER A CA 1
ATOM 619 C C . SER A 1 79 ? 14.732 9.807 25.482 1.00 59.56 79 SER A C 1
ATOM 621 O O . SER A 1 79 ? 15.890 10.161 25.257 1.00 59.56 79 SER A O 1
ATOM 623 N N . THR A 1 80 ? 14.335 8.552 25.290 1.00 58.72 80 THR A N 1
ATOM 624 C CA . THR A 1 80 ? 15.123 7.611 24.497 1.00 58.72 80 THR A CA 1
ATOM 625 C C . THR A 1 80 ? 15.2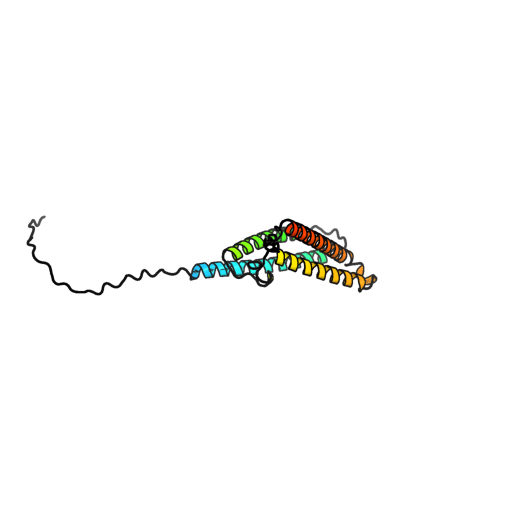37 8.158 23.074 1.00 58.72 80 THR A C 1
ATOM 627 O O . THR 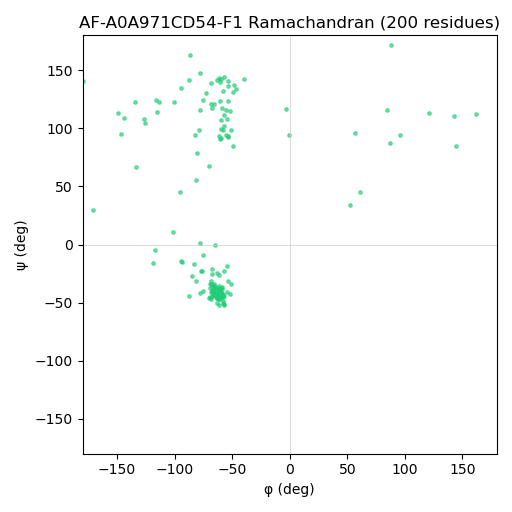A 1 80 ? 14.288 8.786 22.595 1.00 58.72 80 THR A O 1
ATOM 630 N N . PRO A 1 81 ? 16.382 7.979 22.390 1.00 60.72 81 PRO A N 1
ATOM 631 C CA . PRO A 1 81 ? 16.513 8.404 21.003 1.00 60.72 81 PRO A CA 1
ATOM 632 C C . PRO A 1 81 ? 15.427 7.716 20.169 1.00 60.72 81 PRO A C 1
ATOM 634 O O . PRO A 1 81 ? 15.438 6.500 20.009 1.00 60.72 81 PRO A O 1
ATOM 637 N N . HIS A 1 82 ? 14.467 8.508 19.693 1.00 76.50 82 HIS A N 1
ATOM 638 C CA . HIS A 1 82 ? 13.333 8.036 18.910 1.00 76.50 82 HIS A CA 1
ATOM 639 C C . HIS A 1 82 ? 13.808 7.729 17.493 1.00 76.50 82 HIS A C 1
ATOM 641 O O . HIS A 1 82 ? 14.371 8.597 16.813 1.00 76.50 82 HIS A O 1
ATOM 647 N N . ILE A 1 83 ? 13.582 6.504 17.030 1.00 84.38 83 ILE A N 1
ATOM 648 C CA . ILE A 1 83 ? 13.943 6.125 15.667 1.00 84.38 83 ILE A CA 1
ATOM 649 C C . ILE A 1 83 ? 12.949 6.809 14.713 1.00 84.38 83 ILE A C 1
ATOM 651 O O . ILE A 1 83 ? 11.742 6.769 14.946 1.00 84.38 83 ILE A O 1
ATOM 655 N N . PRO A 1 84 ? 13.396 7.502 13.652 1.00 90.12 84 PRO A N 1
ATOM 656 C CA . PRO A 1 84 ? 12.511 8.307 12.811 1.00 90.12 84 PRO A CA 1
ATOM 657 C C . PRO A 1 84 ? 11.760 7.447 11.780 1.00 90.12 84 PRO A C 1
ATOM 659 O O . PRO A 1 84 ? 11.811 7.725 10.581 1.00 90.12 84 PRO A O 1
ATOM 662 N N . TRP A 1 85 ? 11.044 6.417 12.240 1.00 90.88 85 TRP A N 1
ATOM 663 C CA . TRP A 1 85 ? 10.384 5.416 11.396 1.00 90.88 85 TRP A CA 1
ATOM 664 C C . TRP A 1 85 ? 9.491 6.016 10.313 1.00 90.88 85 TRP A C 1
ATOM 666 O O . TRP A 1 85 ? 9.550 5.590 9.166 1.00 90.88 85 TRP A O 1
ATOM 676 N N . ALA A 1 86 ? 8.704 7.042 10.649 1.00 88.81 86 ALA A N 1
ATOM 677 C CA . ALA A 1 86 ? 7.815 7.699 9.693 1.00 88.81 86 ALA A CA 1
ATOM 678 C C . ALA A 1 86 ? 8.577 8.344 8.522 1.00 88.81 86 ALA A C 1
ATOM 680 O O . ALA A 1 86 ? 8.117 8.290 7.384 1.00 88.81 86 ALA A O 1
ATOM 681 N N . ARG A 1 87 ? 9.753 8.929 8.791 1.00 93.88 87 ARG A N 1
ATOM 682 C CA . ARG A 1 87 ? 10.607 9.510 7.749 1.00 93.88 87 ARG A CA 1
ATOM 683 C C . ARG A 1 87 ? 11.223 8.413 6.881 1.00 93.88 87 ARG A C 1
ATOM 685 O O . ARG A 1 87 ? 11.175 8.533 5.664 1.00 93.88 87 ARG A O 1
ATOM 692 N N . TRP A 1 88 ? 11.750 7.350 7.493 1.00 94.56 88 TRP A N 1
ATOM 693 C CA . TRP A 1 88 ? 12.322 6.216 6.755 1.00 94.56 88 TRP A CA 1
ATOM 694 C C . TRP A 1 88 ? 11.289 5.543 5.855 1.00 94.56 88 TRP A C 1
ATOM 696 O O . TRP A 1 88 ? 11.562 5.346 4.683 1.00 94.56 88 TRP A O 1
ATOM 706 N N . LEU A 1 89 ? 10.070 5.305 6.348 1.00 94.50 89 LEU A N 1
ATOM 707 C CA . LEU A 1 89 ? 8.981 4.749 5.537 1.00 94.50 89 LEU A CA 1
ATOM 708 C C . LEU A 1 89 ? 8.634 5.628 4.327 1.00 94.50 89 LEU A C 1
ATOM 710 O O . LEU A 1 89 ? 8.320 5.098 3.265 1.00 94.50 89 LEU A O 1
ATOM 714 N N . ALA A 1 90 ? 8.682 6.956 4.466 1.00 94.50 90 ALA A N 1
ATOM 715 C CA . ALA A 1 90 ? 8.445 7.865 3.346 1.00 94.50 90 ALA A CA 1
ATOM 716 C C . ALA A 1 90 ? 9.578 7.797 2.306 1.00 94.50 90 ALA A C 1
ATOM 718 O O . ALA A 1 90 ? 9.307 7.653 1.115 1.00 94.50 90 ALA A O 1
ATOM 719 N N . GLU A 1 91 ? 10.833 7.839 2.761 1.00 94.50 91 GLU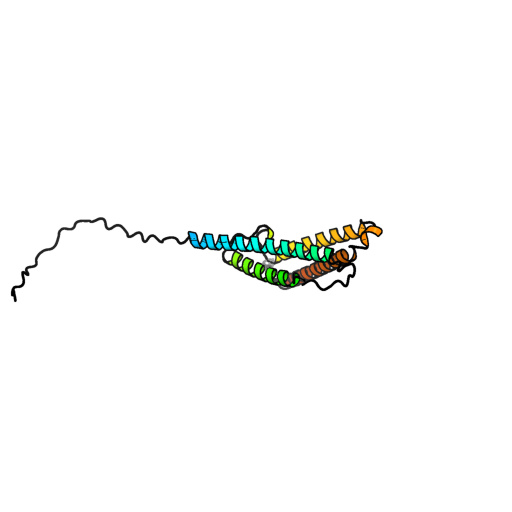 A N 1
ATOM 720 C CA . GLU A 1 91 ? 12.024 7.722 1.907 1.00 94.50 91 GLU A CA 1
ATOM 721 C C . GLU A 1 91 ? 12.067 6.360 1.186 1.00 94.50 91 GLU A C 1
ATOM 723 O O . GLU A 1 91 ? 12.293 6.288 -0.024 1.00 94.50 91 GLU A O 1
ATOM 728 N N . ASP A 1 92 ? 11.765 5.277 1.902 1.00 95.31 92 ASP A N 1
ATOM 729 C CA . ASP A 1 92 ? 11.741 3.919 1.366 1.00 95.31 92 ASP A CA 1
ATOM 730 C C . ASP A 1 92 ? 10.594 3.703 0.373 1.00 95.31 92 ASP A C 1
ATOM 732 O O . ASP A 1 92 ? 10.763 2.973 -0.609 1.00 95.31 92 ASP A O 1
ATOM 736 N N . LEU A 1 93 ? 9.441 4.348 0.575 1.00 94.62 93 LEU A N 1
ATOM 737 C CA . LEU A 1 93 ? 8.333 4.329 -0.382 1.00 94.62 93 LEU A CA 1
ATOM 738 C C . LEU A 1 93 ? 8.729 5.015 -1.697 1.00 94.62 93 LEU A C 1
ATOM 740 O O . LEU A 1 93 ? 8.440 4.495 -2.781 1.00 94.62 93 LEU A O 1
ATOM 744 N N . GLU A 1 94 ? 9.403 6.165 -1.617 1.00 95.69 94 GLU A N 1
ATOM 745 C CA . GLU A 1 94 ? 9.921 6.879 -2.788 1.00 95.69 94 GLU A CA 1
ATOM 746 C C . GLU A 1 94 ? 10.964 6.042 -3.539 1.00 95.69 94 GLU A C 1
ATOM 748 O O . GLU A 1 94 ? 10.870 5.888 -4.764 1.00 95.69 94 GLU A O 1
ATOM 753 N N . LEU A 1 95 ? 11.901 5.426 -2.812 1.00 94.44 95 LEU A N 1
ATOM 754 C CA . LEU A 1 95 ? 12.900 4.525 -3.383 1.00 94.44 95 LEU A CA 1
ATOM 755 C C . LEU A 1 95 ? 12.248 3.307 -4.054 1.00 94.44 95 LEU A C 1
ATOM 757 O O . LEU A 1 95 ? 12.563 2.987 -5.202 1.00 94.44 95 LEU A O 1
ATOM 761 N N . THR A 1 96 ? 11.288 2.667 -3.385 1.00 94.75 96 THR A N 1
ATOM 762 C CA . THR A 1 96 ? 10.539 1.519 -3.925 1.00 94.75 96 THR A CA 1
ATOM 763 C C . THR A 1 96 ? 9.825 1.890 -5.218 1.00 94.75 96 THR A C 1
ATOM 765 O O . THR A 1 96 ? 9.858 1.131 -6.190 1.00 94.75 96 THR A O 1
ATOM 768 N N . ARG A 1 97 ? 9.210 3.077 -5.273 1.00 92.88 97 ARG A N 1
ATOM 769 C CA . ARG A 1 97 ? 8.558 3.581 -6.486 1.00 92.88 97 ARG A CA 1
ATOM 770 C C . ARG A 1 97 ? 9.561 3.764 -7.629 1.00 92.88 97 ARG A C 1
ATOM 772 O O . ARG A 1 97 ? 9.260 3.361 -8.753 1.00 92.88 97 ARG A O 1
ATOM 779 N N . ALA A 1 98 ? 10.736 4.333 -7.361 1.00 93.38 98 ALA A N 1
ATOM 780 C CA . ALA A 1 98 ? 11.782 4.520 -8.370 1.00 93.38 98 ALA A CA 1
ATOM 781 C C . ALA A 1 98 ? 12.338 3.180 -8.894 1.00 93.38 98 ALA A C 1
ATOM 783 O O . ALA A 1 98 ? 12.472 2.990 -10.108 1.00 93.38 98 ALA A O 1
ATOM 784 N N . LEU A 1 99 ? 12.590 2.223 -7.995 1.00 92.38 99 LEU A N 1
ATOM 785 C CA . LEU A 1 99 ? 13.030 0.869 -8.344 1.00 92.38 99 LEU A CA 1
ATOM 786 C C . LEU A 1 99 ? 11.967 0.122 -9.155 1.00 92.38 99 LEU A C 1
ATOM 788 O O . LEU A 1 99 ? 12.293 -0.501 -10.160 1.00 92.38 99 LEU A O 1
ATOM 792 N N . THR A 1 100 ? 10.691 0.246 -8.781 1.00 91.31 100 THR A N 1
ATOM 793 C CA . THR A 1 100 ? 9.567 -0.354 -9.517 1.00 91.31 100 THR A CA 1
ATOM 794 C C . THR A 1 100 ? 9.446 0.230 -10.921 1.00 91.31 100 THR A C 1
ATOM 796 O O . THR A 1 100 ? 9.298 -0.518 -11.882 1.00 91.31 100 THR A O 1
ATOM 799 N N . ALA A 1 101 ? 9.546 1.554 -11.073 1.00 89.81 101 ALA A N 1
ATOM 800 C CA . ALA A 1 101 ? 9.511 2.195 -12.388 1.00 89.81 101 ALA A CA 1
ATOM 801 C C . ALA A 1 101 ? 10.666 1.719 -13.285 1.00 89.81 101 ALA A C 1
ATOM 803 O O . ALA A 1 101 ? 10.460 1.447 -14.467 1.00 89.81 101 ALA A O 1
ATOM 804 N N . THR A 1 102 ? 11.858 1.561 -12.705 1.00 91.19 102 THR A N 1
ATOM 805 C CA . THR A 1 102 ? 13.028 1.006 -13.401 1.00 91.19 102 THR A CA 1
ATOM 806 C C . THR A 1 102 ? 12.809 -0.460 -13.772 1.00 91.19 102 THR A C 1
ATOM 808 O O . THR A 1 102 ? 13.104 -0.861 -14.889 1.00 91.19 102 THR A O 1
ATOM 811 N N . ALA A 1 103 ? 12.240 -1.264 -12.872 1.00 89.50 103 ALA A N 1
ATOM 812 C CA . ALA A 1 103 ? 11.922 -2.664 -13.135 1.00 89.50 103 ALA A CA 1
ATOM 813 C C 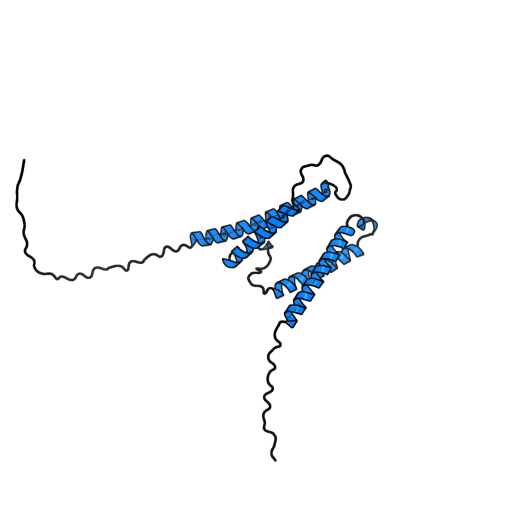. ALA A 1 103 ? 10.918 -2.806 -14.287 1.00 89.50 103 ALA A C 1
ATOM 815 O O . ALA A 1 103 ? 11.121 -3.625 -15.177 1.00 89.50 103 ALA A O 1
ATOM 816 N N . ILE A 1 104 ? 9.887 -1.957 -14.321 1.00 87.62 104 ILE A N 1
ATOM 817 C CA . ILE A 1 104 ? 8.912 -1.912 -15.417 1.00 87.62 104 ILE A CA 1
ATOM 818 C C . ILE A 1 104 ? 9.586 -1.533 -16.742 1.00 87.62 104 ILE A C 1
ATOM 820 O O . ILE A 1 104 ? 9.294 -2.152 -17.762 1.00 87.62 104 ILE A O 1
ATOM 824 N N . SER A 1 105 ? 10.483 -0.540 -16.751 1.00 87.81 105 SER A N 1
ATOM 825 C CA . SER A 1 105 ? 11.108 -0.070 -17.997 1.00 87.81 105 SER A CA 1
ATOM 826 C C . SER A 1 105 ? 12.048 -1.095 -18.637 1.00 87.81 105 SER A C 1
ATOM 828 O O . SER A 1 105 ? 12.225 -1.066 -19.854 1.00 87.81 105 SER A O 1
ATOM 830 N N . VAL A 1 106 ? 12.614 -2.006 -17.841 1.00 87.81 106 VAL A N 1
ATOM 831 C CA . VAL A 1 106 ? 13.481 -3.100 -18.312 1.00 87.81 106 VAL A CA 1
ATOM 832 C C . VAL A 1 106 ? 12.765 -4.458 -18.389 1.00 87.81 106 VAL A C 1
ATOM 834 O O . VAL A 1 106 ? 13.428 -5.476 -18.560 1.00 87.81 106 VAL A O 1
ATOM 837 N N . ASP A 1 107 ? 11.433 -4.486 -18.244 1.00 84.56 107 ASP A N 1
ATOM 838 C CA . ASP A 1 107 ? 10.597 -5.703 -18.204 1.00 84.56 107 ASP A CA 1
ATOM 839 C C . ASP A 1 107 ? 11.073 -6.750 -17.171 1.00 84.56 107 ASP A C 1
ATOM 841 O O . ASP A 1 107 ? 10.964 -7.965 -17.355 1.00 84.56 107 ASP A O 1
ATOM 845 N N . ALA A 1 108 ? 11.612 -6.280 -16.043 1.00 86.50 108 ALA A N 1
ATOM 846 C CA . ALA A 1 108 ? 11.944 -7.136 -14.916 1.00 86.50 108 ALA A CA 1
ATOM 847 C C . ALA A 1 108 ? 10.664 -7.672 -14.262 1.00 86.50 108 ALA A C 1
ATOM 849 O O . ALA A 1 108 ? 9.695 -6.944 -14.030 1.00 86.50 108 ALA A O 1
ATOM 850 N N . ALA A 1 109 ? 10.678 -8.951 -13.883 1.00 84.75 109 ALA A N 1
ATOM 851 C CA . ALA A 1 109 ? 9.585 -9.531 -13.114 1.00 84.75 109 ALA A CA 1
ATOM 852 C C . ALA A 1 109 ? 9.430 -8.802 -11.768 1.00 84.75 109 ALA A C 1
ATOM 854 O O . ALA A 1 109 ? 10.371 -8.740 -10.977 1.00 84.75 109 ALA A O 1
ATOM 855 N N . LEU A 1 110 ? 8.232 -8.279 -11.504 1.00 85.75 110 LEU A N 1
ATOM 856 C CA . LEU A 1 110 ? 7.921 -7.597 -10.251 1.00 85.75 110 LEU A CA 1
ATOM 857 C C . LEU A 1 110 ? 7.663 -8.601 -9.114 1.00 85.75 110 LEU A C 1
ATOM 859 O O . LEU A 1 110 ? 7.107 -9.678 -9.368 1.00 85.75 110 LEU A O 1
ATOM 863 N N . PRO A 1 111 ? 8.010 -8.245 -7.864 1.00 83.25 111 PRO A N 1
ATOM 864 C CA . PRO A 1 111 ? 7.585 -8.968 -6.675 1.00 83.25 111 PRO A CA 1
ATOM 865 C C . PRO A 1 111 ? 6.077 -9.245 -6.670 1.00 83.25 111 PRO A C 1
ATOM 867 O O . PRO A 1 111 ? 5.289 -8.341 -6.965 1.00 83.25 111 PRO A O 1
ATOM 870 N N . PRO A 1 112 ? 5.634 -10.456 -6.287 1.00 79.25 112 PRO A N 1
ATOM 871 C CA . PRO A 1 112 ? 4.209 -10.792 -6.236 1.00 79.25 112 PRO A CA 1
ATOM 872 C C . PRO A 1 112 ? 3.440 -9.943 -5.209 1.00 79.25 112 PRO A C 1
ATOM 874 O O . PRO A 1 112 ? 2.236 -9.729 -5.351 1.00 79.25 112 PRO A O 1
ATOM 877 N N . THR A 1 113 ? 4.135 -9.433 -4.192 1.00 76.19 113 THR A N 1
ATOM 878 C CA . THR A 1 113 ? 3.607 -8.558 -3.137 1.00 76.19 113 THR A CA 1
ATOM 879 C C . THR A 1 113 ? 3.200 -7.172 -3.645 1.00 76.19 113 THR A C 1
ATOM 881 O O . THR A 1 113 ? 2.335 -6.547 -3.037 1.00 76.19 113 THR A O 1
ATOM 884 N N . LEU A 1 114 ? 3.724 -6.720 -4.793 1.00 74.38 114 LEU A N 1
ATOM 885 C CA . LEU A 1 114 ? 3.265 -5.502 -5.482 1.00 74.38 114 LEU A CA 1
ATOM 886 C C . LEU A 1 114 ? 1.955 -5.704 -6.267 1.00 74.38 114 LEU A C 1
ATOM 888 O O . LEU A 1 114 ? 1.447 -4.765 -6.883 1.00 74.38 114 LEU A O 1
ATOM 892 N N . GLY A 1 115 ? 1.383 -6.911 -6.225 1.00 63.31 115 GLY A N 1
ATOM 893 C CA . GLY A 1 115 ? 0.161 -7.282 -6.930 1.00 63.31 115 GLY A CA 1
ATOM 894 C C . GLY A 1 115 ? 0.414 -7.786 -8.353 1.00 63.31 115 GLY A C 1
ATOM 895 O O . GLY A 1 115 ? 1.527 -7.739 -8.873 1.00 63.31 115 GLY A O 1
ATOM 896 N N . ALA A 1 116 ? -0.642 -8.302 -8.995 1.00 58.91 116 ALA A N 1
ATOM 897 C CA . ALA A 1 116 ? -0.584 -8.760 -10.382 1.00 58.91 116 ALA A CA 1
ATOM 898 C C . ALA A 1 116 ? -0.176 -7.592 -11.296 1.00 58.91 116 ALA A C 1
ATOM 900 O O . ALA A 1 116 ? -0.952 -6.661 -11.506 1.00 58.91 116 ALA A O 1
ATOM 901 N N . THR A 1 117 ? 1.069 -7.666 -11.763 1.00 59.19 117 THR A N 1
ATOM 902 C CA . THR A 1 117 ? 1.836 -6.748 -12.612 1.00 59.19 117 THR A CA 1
ATOM 903 C C . THR A 1 117 ? 1.077 -5.484 -13.059 1.00 59.19 117 THR A C 1
ATOM 905 O O . THR A 1 117 ? 0.422 -5.504 -14.107 1.00 59.19 117 THR A O 1
ATOM 908 N N . PRO A 1 118 ? 1.200 -4.347 -12.343 1.00 59.56 118 PRO A N 1
ATOM 909 C CA . PRO A 1 118 ? 0.631 -3.075 -12.798 1.00 59.56 118 PRO A CA 1
ATOM 910 C C . PRO A 1 118 ? 1.142 -2.663 -14.186 1.00 59.56 118 PRO A C 1
ATOM 912 O O . PRO A 1 118 ? 0.437 -1.963 -14.899 1.00 59.56 118 PRO A O 1
ATOM 915 N N . ALA A 1 119 ? 2.306 -3.170 -14.619 1.00 56.84 119 ALA A N 1
ATOM 916 C CA . ALA A 1 119 ? 2.874 -2.928 -15.949 1.00 56.84 119 ALA A CA 1
ATOM 917 C C . ALA A 1 119 ? 1.935 -3.278 -17.123 1.00 56.84 119 ALA A C 1
ATOM 919 O O . ALA A 1 119 ? 2.173 -2.826 -18.238 1.00 56.84 119 ALA A O 1
ATOM 920 N N . ARG A 1 120 ? 0.890 -4.091 -16.898 1.00 62.69 120 ARG A N 1
ATOM 921 C CA . ARG A 1 120 ? -0.069 -4.504 -17.940 1.00 62.69 120 ARG A CA 1
ATOM 922 C C . ARG A 1 120 ? -1.504 -4.045 -17.691 1.00 62.69 120 ARG A C 1
ATOM 924 O O . ARG A 1 120 ? -2.358 -4.297 -18.536 1.00 62.69 120 ARG A O 1
ATOM 931 N N . LYS A 1 121 ? -1.790 -3.419 -16.546 1.00 71.88 121 LYS A N 1
ATOM 932 C CA . LYS A 1 121 ? -3.132 -2.918 -16.239 1.00 71.88 121 LYS A CA 1
ATOM 933 C C . LYS A 1 121 ? -3.232 -1.454 -16.628 1.00 71.88 121 LYS A C 1
ATOM 935 O O . LYS A 1 121 ? -2.364 -0.654 -16.291 1.00 71.88 121 LYS A O 1
ATOM 940 N N . GLU A 1 122 ? -4.323 -1.097 -17.295 1.00 80.19 122 GLU A N 1
ATOM 941 C CA . GLU A 1 122 ? -4.647 0.307 -17.509 1.00 80.19 122 GLU A CA 1
ATOM 942 C C . GLU A 1 122 ? -4.822 1.009 -16.151 1.00 80.19 122 GLU A C 1
ATOM 944 O O . GLU A 1 122 ? -5.426 0.425 -15.242 1.00 80.19 122 GLU A O 1
ATOM 949 N N . PRO A 1 123 ? -4.342 2.257 -15.988 1.00 79.56 123 PRO A N 1
ATOM 950 C CA . PRO A 1 123 ? -4.449 2.994 -14.728 1.00 79.56 123 PRO A CA 1
ATOM 951 C C . PRO A 1 123 ? -5.874 3.035 -14.162 1.00 79.56 123 PRO A C 1
ATOM 953 O O . PRO A 1 123 ? -6.061 2.952 -12.950 1.00 79.56 123 PRO A O 1
ATOM 956 N N . GLN A 1 124 ? -6.880 3.083 -15.039 1.00 81.88 124 GLN A N 1
ATOM 957 C CA . GLN A 1 124 ? -8.284 3.077 -14.642 1.00 81.88 124 GLN A CA 1
ATOM 958 C C . GLN A 1 124 ? -8.714 1.751 -13.999 1.00 81.88 124 GLN A C 1
ATOM 960 O O . GLN A 1 124 ? -9.409 1.764 -12.989 1.00 81.88 124 GLN A O 1
ATOM 965 N N . SER A 1 125 ? -8.240 0.611 -14.513 1.00 83.25 125 SER A N 1
ATOM 966 C CA . SER A 1 125 ? -8.502 -0.700 -13.906 1.00 83.25 125 SER A CA 1
ATOM 967 C C . SER A 1 125 ? -7.855 -0.819 -12.525 1.00 83.25 125 SER A C 1
ATOM 969 O O . SER A 1 125 ? -8.449 -1.405 -11.624 1.00 83.25 125 SER A O 1
ATOM 971 N N . VAL A 1 126 ? -6.668 -0.233 -12.329 1.00 83.69 126 VAL A N 1
ATOM 972 C CA . VAL A 1 126 ? -6.022 -0.184 -11.007 1.00 83.69 126 VAL A CA 1
ATOM 973 C C . VAL A 1 126 ? -6.821 0.696 -10.039 1.00 83.69 126 VAL A C 1
ATOM 975 O O . VAL A 1 126 ? -6.978 0.332 -8.875 1.00 83.69 126 VAL A O 1
ATOM 978 N N . ALA A 1 127 ? -7.355 1.826 -10.508 1.00 86.81 127 ALA A N 1
ATOM 979 C CA . ALA A 1 127 ? -8.211 2.699 -9.707 1.00 86.81 127 ALA A CA 1
ATOM 980 C C . ALA A 1 127 ? -9.529 2.015 -9.299 1.00 86.81 127 ALA A C 1
ATOM 982 O O . ALA A 1 127 ? -9.932 2.122 -8.141 1.00 86.81 127 ALA A O 1
ATOM 983 N N . ASP A 1 128 ? -10.162 1.268 -10.207 1.00 87.94 128 ASP A N 1
ATOM 984 C CA . ASP A 1 128 ? -11.383 0.506 -9.913 1.00 87.94 128 ASP A CA 1
ATOM 985 C C . ASP A 1 128 ? -11.109 -0.650 -8.927 1.00 87.94 128 ASP A C 1
ATOM 987 O O . ASP A 1 128 ? -11.868 -0.846 -7.975 1.00 87.94 128 ASP A O 1
ATOM 991 N N . ASP A 1 129 ? -9.984 -1.363 -9.082 1.00 88.44 129 ASP A N 1
ATOM 992 C CA . ASP A 1 129 ? -9.538 -2.382 -8.120 1.00 88.44 129 ASP A CA 1
ATOM 993 C C . ASP A 1 129 ? -9.307 -1.773 -6.721 1.00 88.44 129 ASP A C 1
ATOM 995 O O . ASP A 1 129 ? -9.661 -2.376 -5.702 1.00 88.44 129 ASP A O 1
ATOM 999 N N . LEU A 1 130 ? -8.703 -0.580 -6.650 1.00 90.06 130 LEU A N 1
ATOM 1000 C CA . LEU A 1 130 ? -8.485 0.144 -5.392 1.00 90.06 130 LEU A CA 1
ATOM 1001 C C . LEU A 1 130 ? -9.802 0.599 -4.758 1.00 90.06 130 LEU A C 1
ATOM 1003 O O . LEU A 1 130 ? -9.966 0.456 -3.545 1.00 90.06 130 LEU A O 1
ATOM 1007 N N . LEU A 1 131 ? -10.742 1.097 -5.561 1.00 93.81 131 LEU A N 1
ATOM 1008 C CA . LEU A 1 131 ? -12.070 1.502 -5.105 1.00 93.81 131 LEU A CA 1
ATOM 1009 C C . LEU A 1 131 ? -12.792 0.332 -4.425 1.00 93.81 131 LEU A C 1
ATOM 1011 O O . LEU A 1 131 ? -13.182 0.449 -3.263 1.00 93.81 131 LEU A O 1
ATOM 1015 N N . ALA A 1 132 ? -12.861 -0.822 -5.096 1.00 92.94 132 ALA A N 1
ATOM 1016 C CA . ALA A 1 132 ? -13.502 -2.020 -4.553 1.00 92.94 132 ALA A CA 1
ATOM 1017 C C . ALA A 1 132 ? -12.867 -2.477 -3.224 1.00 92.94 132 ALA A C 1
ATOM 1019 O O . ALA A 1 132 ? -13.558 -2.924 -2.304 1.00 92.94 132 ALA A O 1
ATOM 1020 N N . ARG A 1 133 ? -11.540 -2.339 -3.084 1.00 94.50 133 ARG A N 1
ATOM 1021 C CA . ARG A 1 133 ? -10.842 -2.647 -1.825 1.00 94.50 133 ARG A CA 1
ATOM 1022 C C . ARG A 1 133 ? -11.197 -1.665 -0.713 1.00 94.50 133 ARG A C 1
ATOM 1024 O O . ARG A 1 133 ? -11.463 -2.112 0.400 1.00 94.50 133 ARG A O 1
ATOM 1031 N N . TYR A 1 134 ? -11.217 -0.360 -0.984 1.00 96.12 134 TYR A N 1
ATOM 1032 C CA . TYR A 1 134 ? -11.582 0.630 0.033 1.00 96.12 134 TYR A CA 1
ATOM 1033 C C . TYR A 1 134 ? -13.045 0.513 0.464 1.00 96.12 134 TYR A C 1
ATOM 1035 O O . TYR A 1 134 ? -13.321 0.651 1.655 1.00 96.12 134 TYR A O 1
ATOM 1043 N N . GLU A 1 135 ? -13.963 0.200 -0.451 1.00 95.81 135 GLU A N 1
ATOM 1044 C CA . GLU A 1 135 ? -15.365 -0.082 -0.120 1.00 95.81 135 GLU A CA 1
ATOM 1045 C C . GLU A 1 135 ? -15.486 -1.308 0.795 1.00 95.81 135 GLU A C 1
ATOM 1047 O O . GLU A 1 135 ? -16.132 -1.235 1.841 1.00 95.81 135 GLU A O 1
ATOM 1052 N N . SER A 1 136 ? -14.781 -2.398 0.472 1.00 97.31 136 SER A N 1
ATOM 1053 C CA . SER A 1 136 ? -14.732 -3.601 1.312 1.00 97.31 136 SER A CA 1
ATOM 1054 C C . SER A 1 136 ? -14.182 -3.310 2.714 1.00 97.31 136 SER A C 1
ATOM 1056 O O . SER A 1 136 ? -14.779 -3.707 3.716 1.00 97.31 136 SER A O 1
ATOM 1058 N N . ILE A 1 137 ? -13.094 -2.534 2.813 1.00 96.94 137 ILE A N 1
ATOM 1059 C CA . ILE A 1 137 ? -12.550 -2.090 4.105 1.00 96.94 137 ILE A CA 1
ATOM 1060 C C . ILE A 1 137 ? -13.582 -1.245 4.861 1.00 96.94 137 ILE A C 1
ATOM 1062 O O . ILE A 1 137 ? -13.784 -1.463 6.054 1.00 96.94 137 ILE A O 1
ATOM 1066 N N . CYS A 1 138 ? -14.270 -0.313 4.194 1.00 96.88 138 CYS A N 1
ATOM 1067 C CA . CYS A 1 138 ? -15.310 0.496 4.831 1.00 96.88 138 CYS A CA 1
ATOM 1068 C C . CYS A 1 138 ? -16.410 -0.372 5.450 1.00 96.88 138 CYS A C 1
ATOM 1070 O O . CYS A 1 138 ? -16.817 -0.106 6.585 1.00 96.88 138 CYS A O 1
ATOM 1072 N N . SER A 1 139 ? -16.870 -1.401 4.736 1.00 96.56 139 SER A N 1
ATOM 1073 C CA . SER A 1 139 ? -17.855 -2.358 5.247 1.00 96.56 139 SER A CA 1
ATOM 1074 C C . SER A 1 139 ? -17.326 -3.099 6.473 1.00 96.56 139 SER A C 1
ATOM 1076 O O . SER A 1 139 ? -17.944 -3.025 7.532 1.00 96.56 139 SER A O 1
ATOM 1078 N N . LEU A 1 140 ? -16.135 -3.699 6.378 1.00 96.56 140 LEU A N 1
ATOM 1079 C CA . LEU A 1 140 ? -15.526 -4.459 7.476 1.00 96.56 140 LEU A CA 1
ATOM 1080 C C . LEU A 1 140 ? -15.321 -3.615 8.741 1.00 96.56 140 LEU A C 1
ATOM 1082 O O . LEU A 1 140 ? -15.634 -4.062 9.842 1.00 96.56 140 LEU A O 1
ATOM 1086 N N . LEU A 1 141 ? -14.816 -2.385 8.603 1.00 94.88 141 LEU A N 1
ATOM 1087 C CA . LEU A 1 141 ? -14.611 -1.492 9.747 1.00 94.88 141 LEU A CA 1
ATOM 1088 C C . LEU A 1 141 ? -15.941 -1.013 10.348 1.00 94.88 141 LEU A C 1
ATOM 1090 O O . LEU A 1 141 ? -16.033 -0.833 11.560 1.00 94.88 141 LEU A O 1
ATOM 1094 N N . THR A 1 142 ? -16.975 -0.820 9.523 1.00 94.88 142 THR A N 1
ATOM 1095 C CA . THR A 1 142 ? -18.322 -0.462 9.998 1.00 94.88 142 THR A CA 1
ATOM 1096 C C . THR A 1 142 ? -18.946 -1.613 10.787 1.00 94.88 142 THR A C 1
ATOM 1098 O O . THR A 1 142 ? -19.506 -1.383 11.859 1.00 94.88 142 THR A O 1
ATOM 1101 N N . ASP A 1 143 ? -18.811 -2.841 10.287 1.00 94.00 143 ASP A N 1
ATOM 1102 C CA . ASP A 1 143 ? -19.290 -4.046 10.963 1.00 94.00 143 ASP A CA 1
ATOM 1103 C C . ASP A 1 143 ? -18.558 -4.251 12.295 1.00 94.00 143 ASP A C 1
ATOM 1105 O O . ASP A 1 143 ? -19.198 -4.439 13.326 1.00 94.00 143 ASP A O 1
ATOM 1109 N N . LEU A 1 144 ? -17.233 -4.070 12.317 1.00 92.25 144 LEU A N 1
ATOM 1110 C CA . LEU A 1 144 ? -16.434 -4.150 13.542 1.00 92.25 144 LEU A CA 1
ATOM 1111 C C . LEU A 1 144 ? -16.897 -3.152 14.621 1.00 92.25 144 LEU A C 1
ATOM 1113 O O . LEU A 1 144 ? -16.980 -3.511 15.794 1.00 92.25 144 LEU A O 1
ATOM 1117 N N . ILE A 1 145 ? -17.218 -1.909 14.247 1.00 90.12 145 ILE A N 1
ATOM 1118 C CA . ILE A 1 145 ? -17.732 -0.902 15.196 1.00 90.12 145 ILE A CA 1
ATOM 1119 C C . ILE A 1 145 ? -19.129 -1.280 15.709 1.00 90.12 145 ILE A C 1
ATOM 1121 O O . ILE A 1 145 ? -19.455 -1.013 16.864 1.00 90.12 145 ILE A O 1
ATOM 1125 N N . ARG A 1 146 ? -19.976 -1.867 14.862 1.00 89.31 146 ARG A N 1
ATOM 1126 C CA . ARG A 1 146 ? -21.353 -2.221 15.229 1.00 89.31 146 ARG A CA 1
ATOM 1127 C C . ARG A 1 146 ? -21.414 -3.460 16.124 1.00 89.31 146 ARG A C 1
ATOM 1129 O O . ARG A 1 146 ? -22.224 -3.492 17.046 1.00 89.31 146 ARG A O 1
ATOM 1136 N N . ASP A 1 147 ? -20.585 -4.459 15.836 1.00 88.25 147 ASP A N 1
ATOM 1137 C CA . ASP A 1 147 ? -20.766 -5.819 16.352 1.00 88.25 147 ASP A CA 1
ATOM 1138 C C . ASP A 1 147 ? -19.966 -6.094 17.644 1.00 88.25 147 ASP A C 1
ATOM 1140 O O . ASP A 1 147 ? -20.245 -7.069 18.344 1.00 88.25 147 ASP A O 1
ATOM 1144 N N . VAL A 1 148 ? -18.997 -5.243 18.010 1.00 83.94 148 VAL A N 1
ATOM 1145 C CA . VAL A 1 148 ? -18.230 -5.398 19.263 1.00 83.94 148 VAL A CA 1
ATOM 1146 C C . VAL A 1 148 ? -18.948 -4.711 20.438 1.00 83.94 148 VAL A C 1
ATOM 1148 O O . VAL A 1 148 ? -19.489 -3.629 20.266 1.00 83.94 148 VAL A O 1
ATOM 1151 N N . PRO A 1 149 ? -18.966 -5.266 21.658 1.00 79.06 149 PRO A N 1
ATOM 1152 C CA . PRO A 1 149 ? -19.528 -4.588 22.832 1.00 79.06 149 PRO A CA 1
ATOM 1153 C C . PRO A 1 149 ? -18.801 -3.284 23.223 1.00 79.06 149 PRO A C 1
ATOM 1155 O O . PRO A 1 149 ? -17.575 -3.188 23.147 1.00 79.06 149 PRO A O 1
ATOM 1158 N N . ALA A 1 150 ? -19.557 -2.268 23.659 1.00 75.00 150 ALA A N 1
ATOM 1159 C CA . ALA A 1 150 ? -19.061 -0.906 23.914 1.00 75.00 150 ALA A CA 1
ATOM 1160 C C . ALA A 1 150 ? -17.970 -0.807 25.005 1.00 75.00 150 ALA A C 1
ATOM 1162 O O . ALA A 1 150 ? -17.140 0.101 24.975 1.00 75.00 150 ALA A O 1
ATOM 1163 N N . ASP A 1 151 ? -17.945 -1.748 25.946 1.00 75.44 151 ASP A N 1
ATOM 1164 C CA . ASP A 1 151 ? -16.928 -1.878 26.994 1.00 75.44 151 ASP A CA 1
ATOM 1165 C C . ASP A 1 151 ? -15.545 -2.235 26.427 1.00 75.44 151 ASP A C 1
ATOM 1167 O O . ASP A 1 151 ? -14.531 -1.717 26.899 1.00 75.44 151 ASP A O 1
ATOM 1171 N N . VAL A 1 152 ? -15.500 -3.035 25.359 1.00 72.50 152 VAL A N 1
ATOM 1172 C CA . VAL A 1 152 ? -14.261 -3.423 24.665 1.00 72.50 152 VAL A CA 1
ATOM 1173 C C . VAL A 1 152 ? -13.844 -2.377 23.624 1.00 72.50 152 VAL A C 1
ATOM 1175 O O . VAL A 1 152 ? -12.658 -2.238 23.328 1.00 72.50 152 VAL A O 1
ATOM 1178 N N . GLN A 1 153 ? -14.797 -1.619 23.070 1.00 71.19 153 GLN A N 1
ATOM 1179 C CA . GLN A 1 153 ? -14.558 -0.655 21.985 1.00 71.19 153 GLN A CA 1
ATOM 1180 C C . GLN A 1 153 ? -13.670 0.536 22.373 1.00 71.19 153 GLN A C 1
ATOM 1182 O O . GLN A 1 153 ? -12.898 1.022 21.545 1.00 71.19 153 GLN A O 1
AT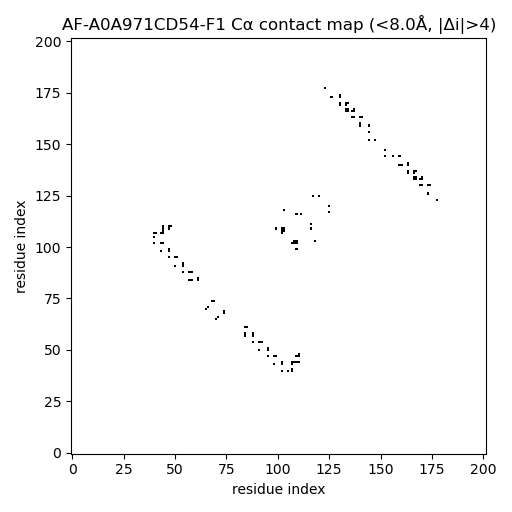OM 1187 N N . SER A 1 154 ? -13.761 1.006 23.619 1.00 74.81 154 SER A N 1
ATOM 1188 C CA . SER A 1 154 ? -13.219 2.310 24.042 1.00 74.81 154 SER A CA 1
ATOM 1189 C C . SER A 1 154 ? -11.733 2.547 23.717 1.00 74.81 154 SER A C 1
ATOM 1191 O O . SER A 1 154 ? -11.348 3.681 23.436 1.00 74.81 154 SER A O 1
ATOM 1193 N N . ALA A 1 155 ? -10.906 1.497 23.701 1.00 79.62 155 ALA A N 1
ATOM 1194 C CA . ALA A 1 155 ? -9.463 1.609 23.480 1.00 79.62 155 ALA A CA 1
ATOM 1195 C C . ALA A 1 155 ? -9.046 1.735 21.999 1.00 79.62 155 ALA A C 1
ATOM 1197 O O . ALA A 1 155 ? -8.041 2.375 21.704 1.00 79.62 155 ALA A O 1
ATOM 1198 N N . TRP A 1 156 ? -9.787 1.137 21.061 1.00 82.62 156 TRP A N 1
ATOM 1199 C CA . TRP A 1 156 ? -9.395 1.050 19.640 1.00 82.62 156 TRP A CA 1
ATOM 1200 C C . TRP A 1 156 ? -10.384 1.738 18.693 1.00 82.62 156 TRP A C 1
ATOM 1202 O O . TRP A 1 156 ? -10.040 2.028 17.542 1.00 82.62 156 TRP A O 1
ATOM 1212 N N . GLN A 1 157 ? -11.602 2.033 19.160 1.00 87.31 157 GLN A N 1
ATOM 1213 C CA . GLN A 1 157 ? -12.655 2.667 18.367 1.00 87.31 157 GLN A CA 1
ATOM 1214 C C . GLN A 1 157 ? -12.215 3.991 17.718 1.00 87.31 157 GLN A C 1
ATOM 1216 O O . GLN A 1 157 ? -12.546 4.178 16.543 1.00 87.31 157 GLN A O 1
ATOM 1221 N N . PRO A 1 158 ? -11.460 4.898 18.380 1.00 88.62 158 PRO A N 1
ATOM 1222 C CA . PRO A 1 158 ? -10.992 6.123 17.730 1.00 88.62 158 PRO A CA 1
ATOM 1223 C C . PRO A 1 158 ? -10.094 5.841 16.521 1.00 88.62 158 PRO A C 1
ATOM 1225 O O . PRO A 1 158 ? -10.294 6.428 15.457 1.00 88.62 158 PRO A O 1
ATOM 1228 N N . SER A 1 159 ? -9.160 4.894 16.650 1.00 88.31 159 SER A N 1
ATOM 1229 C CA . SER A 1 159 ? -8.240 4.506 15.575 1.00 88.31 159 SER A CA 1
ATOM 1230 C C . SER A 1 159 ? -8.981 3.869 14.399 1.00 88.31 159 SER A C 1
ATOM 1232 O O . SER A 1 159 ? -8.743 4.234 13.246 1.00 88.31 159 SER A O 1
ATOM 1234 N N . ILE A 1 160 ? -9.943 2.982 14.672 1.00 91.94 160 ILE A N 1
ATOM 1235 C CA . ILE A 1 160 ? -10.775 2.359 13.631 1.00 91.94 160 ILE A CA 1
ATOM 1236 C C . ILE A 1 160 ? -11.705 3.378 12.959 1.00 91.94 160 ILE A C 1
ATOM 1238 O O . ILE A 1 160 ? -11.836 3.379 11.735 1.00 91.94 160 ILE A O 1
ATOM 1242 N N . SER A 1 161 ? -12.290 4.302 13.721 1.00 92.81 161 SER A N 1
ATOM 1243 C CA . SER A 1 161 ? -13.119 5.386 13.174 1.00 92.81 161 SER A CA 1
ATOM 1244 C C . SER A 1 161 ? -12.299 6.330 12.292 1.00 92.81 161 SER A C 1
ATOM 1246 O O . SER A 1 161 ? -12.759 6.747 11.226 1.00 92.81 161 SER A O 1
ATOM 1248 N N . HIS A 1 162 ? -11.063 6.636 12.697 1.00 93.62 162 HIS A N 1
ATOM 1249 C CA . HIS A 1 162 ? -10.134 7.416 11.887 1.00 93.62 162 HIS A CA 1
ATOM 1250 C C . HIS A 1 162 ? -9.786 6.691 10.580 1.00 93.62 162 HIS A C 1
ATOM 1252 O O . HIS A 1 162 ? -9.867 7.292 9.506 1.00 93.62 162 HIS A O 1
ATOM 1258 N N . ALA A 1 163 ? -9.470 5.394 10.645 1.00 93.50 163 ALA A N 1
ATOM 1259 C CA . ALA A 1 163 ? -9.206 4.577 9.462 1.00 93.50 163 ALA A CA 1
ATOM 1260 C C . ALA A 1 163 ? -10.414 4.530 8.508 1.00 93.50 163 ALA A C 1
ATOM 1262 O O . ALA A 1 163 ? -10.249 4.731 7.303 1.00 93.50 163 ALA A O 1
ATOM 1263 N N . LEU A 1 164 ? -11.631 4.354 9.036 1.00 96.38 164 LEU A N 1
ATOM 1264 C CA . LEU A 1 164 ? -12.873 4.374 8.260 1.00 96.38 164 LEU A CA 1
ATOM 1265 C C . LEU A 1 164 ? -13.092 5.724 7.562 1.00 96.38 164 LEU A C 1
ATOM 1267 O O . LEU A 1 164 ? -13.400 5.756 6.371 1.00 96.38 164 LEU A O 1
ATOM 1271 N N . SER A 1 165 ? -12.890 6.835 8.275 1.00 96.75 165 SER A N 1
ATOM 1272 C CA . SER A 1 165 ? -12.982 8.187 7.706 1.00 96.75 165 SER A CA 1
ATOM 1273 C C . SER A 1 165 ? -12.004 8.376 6.542 1.00 96.75 165 SER A C 1
ATOM 1275 O O . SER A 1 165 ? -12.391 8.828 5.463 1.00 96.75 165 SER A O 1
ATOM 1277 N N . ARG A 1 166 ? -10.750 7.935 6.712 1.00 96.88 166 ARG A N 1
ATOM 1278 C CA . ARG A 1 166 ? -9.747 7.981 5.639 1.00 96.88 166 ARG A CA 1
ATOM 1279 C C . ARG A 1 166 ? -10.130 7.119 4.438 1.00 96.88 166 ARG A C 1
ATOM 1281 O O . ARG A 1 166 ? -9.944 7.567 3.311 1.00 96.88 166 ARG A O 1
ATOM 1288 N N . CYS A 1 167 ? -10.656 5.912 4.652 1.00 96.31 167 CYS A N 1
ATOM 1289 C CA . CYS A 1 167 ? -11.074 5.038 3.552 1.00 96.31 167 CYS A CA 1
ATOM 1290 C C . CYS A 1 167 ? -12.216 5.666 2.744 1.00 96.31 167 CYS A C 1
ATOM 1292 O O . CYS A 1 167 ? -12.138 5.698 1.520 1.00 96.31 167 CYS A O 1
ATOM 1294 N N . ARG A 1 168 ? -13.220 6.250 3.414 1.00 97.06 168 ARG A N 1
ATOM 1295 C CA . ARG A 1 168 ? -14.320 6.970 2.748 1.00 97.06 168 ARG A CA 1
ATOM 1296 C C . ARG A 1 168 ? -13.820 8.163 1.936 1.00 97.06 168 ARG A C 1
ATOM 1298 O O . ARG A 1 168 ? -14.181 8.294 0.774 1.00 97.06 168 ARG A O 1
ATOM 1305 N N . ALA A 1 169 ? -12.911 8.963 2.494 1.00 97.19 169 ALA A N 1
ATOM 1306 C CA . ALA A 1 169 ? -12.311 10.077 1.760 1.00 97.19 169 ALA A CA 1
ATOM 1307 C C . ALA A 1 169 ? -11.587 9.617 0.477 1.00 97.19 169 ALA A C 1
ATOM 1309 O O . ALA A 1 169 ? -11.685 10.276 -0.556 1.00 97.19 169 ALA A O 1
ATOM 1310 N N . ARG A 1 170 ? -10.901 8.463 0.513 1.00 96.62 170 ARG A N 1
ATOM 1311 C CA . ARG A 1 170 ? -10.258 7.880 -0.679 1.00 96.62 170 ARG A CA 1
ATOM 1312 C C . ARG A 1 170 ? -11.259 7.355 -1.706 1.00 96.62 170 ARG A C 1
ATOM 1314 O O . ARG A 1 170 ? -11.022 7.529 -2.897 1.00 96.62 170 ARG A O 1
ATOM 1321 N N . VAL A 1 171 ? -12.369 6.761 -1.265 1.00 96.38 171 VAL A N 1
ATOM 1322 C CA . VAL A 1 171 ? -13.485 6.377 -2.149 1.00 96.38 171 VAL A CA 1
ATOM 1323 C C . VAL A 1 171 ? -14.016 7.606 -2.893 1.00 96.38 171 VAL A C 1
ATOM 1325 O O 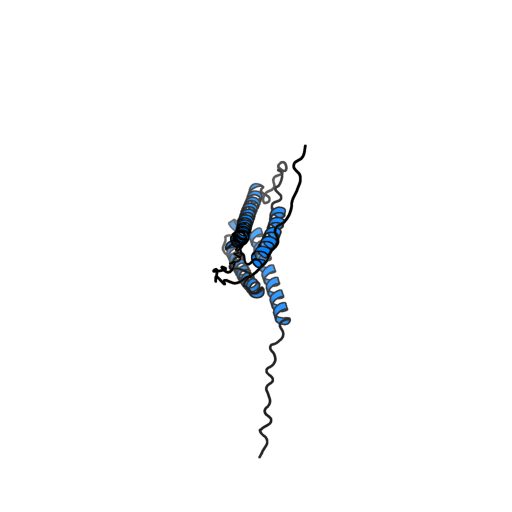. VAL A 1 171 ? -14.104 7.587 -4.120 1.00 96.38 171 VAL A O 1
ATOM 1328 N N . ASP A 1 172 ? -14.278 8.702 -2.178 1.00 96.00 172 ASP A N 1
ATOM 1329 C CA . ASP A 1 172 ? -14.805 9.939 -2.769 1.00 96.00 172 ASP A CA 1
ATOM 1330 C C . ASP A 1 172 ? -13.822 10.589 -3.758 1.00 96.00 172 ASP A C 1
ATOM 1332 O O . ASP A 1 172 ? -14.220 11.128 -4.791 1.00 96.00 172 ASP A O 1
ATOM 1336 N N . GLU A 1 173 ? -12.520 10.562 -3.462 1.00 95.38 173 GLU A N 1
ATOM 1337 C CA . GLU A 1 173 ? -11.476 11.016 -4.388 1.00 95.38 173 GLU A CA 1
ATOM 1338 C C . GLU A 1 173 ? -11.438 10.172 -5.670 1.00 95.38 173 GLU A C 1
ATOM 1340 O O . GLU A 1 173 ? -11.507 10.733 -6.763 1.00 95.38 173 GLU A O 1
ATOM 1345 N N . LEU A 1 174 ? -11.400 8.840 -5.558 1.00 93.38 174 LEU A N 1
ATOM 1346 C CA . LEU A 1 174 ? -11.352 7.942 -6.720 1.00 93.38 174 LEU A CA 1
ATOM 1347 C C . LEU A 1 174 ? -12.611 8.049 -7.592 1.00 93.38 174 LEU A C 1
ATOM 1349 O O . LEU A 1 174 ? -12.516 8.038 -8.822 1.00 93.38 174 LEU A O 1
ATOM 1353 N N . CYS A 1 175 ? -13.788 8.198 -6.978 1.00 92.25 175 CYS A N 1
ATOM 1354 C CA . CYS A 1 175 ? -15.037 8.422 -7.704 1.00 92.25 175 CYS A CA 1
ATOM 1355 C C . CYS A 1 175 ? -15.004 9.724 -8.516 1.00 92.25 175 CYS A C 1
ATOM 1357 O O . CYS A 1 175 ? -15.372 9.704 -9.693 1.00 92.25 175 CYS A O 1
ATOM 1359 N N . ARG A 1 176 ? -14.505 10.822 -7.931 1.00 91.50 176 ARG A N 1
ATOM 1360 C CA . ARG A 1 176 ? -14.364 12.112 -8.630 1.00 91.50 176 ARG A CA 1
ATOM 1361 C C . ARG A 1 176 ? -13.399 12.029 -9.809 1.00 91.50 176 ARG A C 1
ATOM 1363 O O . ARG A 1 176 ? -13.738 12.482 -10.899 1.00 91.50 176 ARG A O 1
ATOM 1370 N N . GLU A 1 177 ? -12.234 11.413 -9.627 1.00 88.56 177 GLU A N 1
ATOM 1371 C CA . GLU A 1 177 ? -11.264 11.232 -10.719 1.00 88.56 177 GLU A CA 1
ATOM 1372 C C . GLU A 1 177 ? -11.849 10.399 -11.868 1.00 88.56 177 GLU A C 1
ATOM 1374 O O . GLU A 1 177 ? -11.689 10.738 -13.043 1.00 88.56 177 GLU A O 1
ATOM 1379 N N . ARG A 1 178 ? -12.617 9.351 -11.547 1.00 86.44 178 ARG A N 1
ATOM 1380 C CA . ARG A 1 178 ? -13.312 8.534 -12.551 1.00 86.44 178 ARG A CA 1
ATOM 1381 C C . ARG A 1 178 ? -14.351 9.336 -13.332 1.00 86.44 178 ARG A C 1
ATOM 1383 O O . ARG A 1 178 ? -14.493 9.146 -14.540 1.00 86.44 178 ARG A O 1
ATOM 1390 N N . GLU A 1 179 ? -15.101 10.206 -12.666 1.00 87.19 179 GLU A N 1
ATOM 1391 C CA . GLU A 1 179 ? -16.066 11.089 -13.326 1.00 87.19 179 GLU A CA 1
ATOM 1392 C C . GLU A 1 179 ? -15.369 12.068 -14.273 1.00 87.19 179 GLU A C 1
ATOM 1394 O O . GLU A 1 179 ? -15.780 12.196 -15.427 1.00 87.19 179 GLU A O 1
ATOM 1399 N N . VAL A 1 180 ? -14.270 12.685 -13.831 1.00 86.88 180 VAL A N 1
ATOM 1400 C CA . VAL A 1 180 ? -13.443 13.569 -14.667 1.00 86.88 180 VAL A CA 1
ATOM 1401 C C . VAL A 1 180 ? -12.894 12.821 -15.885 1.00 86.88 180 VAL A C 1
ATOM 1403 O O . VAL A 1 180 ? -13.019 13.306 -17.010 1.00 86.88 180 VAL A O 1
ATOM 1406 N N . ALA A 1 181 ? -12.356 11.614 -15.698 1.00 84.62 181 ALA A N 1
ATOM 1407 C CA . ALA A 1 181 ? -11.857 10.784 -16.793 1.00 84.62 181 ALA A CA 1
ATOM 1408 C C . ALA A 1 181 ? -12.958 10.435 -17.811 1.00 84.62 181 ALA A C 1
ATOM 1410 O O . ALA A 1 181 ? -12.728 10.515 -19.018 1.00 84.62 181 ALA A O 1
ATOM 1411 N N . ARG A 1 182 ? -14.173 10.114 -17.343 1.00 82.62 182 ARG A N 1
ATOM 1412 C CA . ARG A 1 182 ? -15.333 9.845 -18.212 1.00 82.62 182 ARG A CA 1
ATOM 1413 C C . ARG A 1 182 ? -15.777 11.073 -19.000 1.00 82.62 182 ARG A C 1
ATOM 1415 O O . ARG A 1 182 ? -16.113 10.932 -20.169 1.00 82.62 182 ARG A O 1
ATOM 1422 N N . MET A 1 183 ? -15.784 12.254 -18.383 1.00 82.50 183 MET A N 1
ATOM 1423 C CA . MET A 1 183 ? -16.155 13.502 -19.064 1.00 82.50 183 MET A CA 1
ATOM 1424 C C . MET A 1 183 ? -15.130 13.918 -20.127 1.00 82.50 183 MET A C 1
ATOM 1426 O O . MET A 1 183 ? -15.502 14.509 -21.137 1.00 82.50 183 MET A O 1
ATOM 1430 N N . ASN A 1 184 ? -13.853 13.597 -19.909 1.00 81.88 184 ASN A N 1
ATOM 1431 C CA . ASN A 1 184 ? -12.770 13.899 -20.846 1.00 81.88 184 ASN A CA 1
ATOM 1432 C C . ASN A 1 184 ? -12.633 12.863 -21.975 1.00 81.88 184 ASN A C 1
ATOM 1434 O O . ASN A 1 184 ? -11.996 13.145 -22.992 1.00 81.88 184 ASN A O 1
ATOM 1438 N N . ALA A 1 185 ? -13.216 11.671 -21.824 1.00 78.75 185 ALA A N 1
ATOM 1439 C CA . ALA A 1 185 ? -13.294 10.700 -22.905 1.00 78.75 185 ALA A CA 1
ATOM 1440 C C . ALA A 1 185 ? -14.238 11.236 -23.995 1.00 78.75 185 ALA A C 1
ATOM 1442 O O . ALA A 1 185 ? -15.404 11.529 -23.729 1.00 78.75 185 ALA A O 1
ATOM 1443 N N . SER A 1 186 ? -13.735 11.393 -25.228 1.00 65.00 186 SER A N 1
ATOM 1444 C CA . SER A 1 186 ? -14.565 11.846 -26.353 1.00 65.00 186 SER A CA 1
ATOM 1445 C C . SER A 1 186 ? -15.806 10.958 -26.492 1.00 65.00 186 SER A C 1
ATOM 1447 O O . SER A 1 186 ? -15.673 9.732 -26.412 1.00 65.00 186 SER A O 1
ATOM 1449 N N . PRO A 1 187 ? -17.000 11.536 -26.728 1.00 64.62 187 PRO A N 1
ATOM 1450 C CA . PRO A 1 187 ? -18.176 10.734 -27.023 1.00 64.62 187 PRO A CA 1
ATOM 1451 C C . PRO A 1 187 ? -17.885 9.857 -28.251 1.00 64.62 187 PRO A C 1
ATOM 1453 O O . PRO A 1 187 ? -17.184 10.314 -29.162 1.00 64.62 187 PRO A O 1
ATOM 1456 N N . PRO A 1 188 ? -18.398 8.612 -28.297 1.00 60.69 188 PRO A N 1
ATOM 1457 C CA . PRO A 1 188 ? -18.240 7.776 -29.478 1.00 60.69 188 PRO A CA 1
ATOM 1458 C C . PRO A 1 188 ? -18.741 8.555 -30.702 1.00 60.69 188 PRO A C 1
ATOM 1460 O O . PRO A 1 188 ? -19.728 9.296 -30.579 1.00 60.69 188 PRO A O 1
ATOM 1463 N N . PRO A 1 189 ? -18.065 8.444 -31.863 1.00 54.06 189 PRO A N 1
ATOM 1464 C CA . PRO A 1 189 ? -18.521 9.113 -33.069 1.00 54.06 189 PRO A CA 1
ATOM 1465 C C . PRO A 1 189 ? -19.977 8.713 -33.289 1.00 54.06 189 PRO A C 1
ATOM 1467 O O . PRO A 1 189 ? -20.304 7.527 -33.311 1.00 54.06 189 PRO A O 1
ATOM 1470 N N . ARG A 1 190 ? -20.862 9.713 -33.373 1.00 57.06 190 ARG A N 1
ATOM 1471 C CA . ARG A 1 190 ? -22.252 9.484 -33.759 1.00 57.06 190 ARG A CA 1
ATOM 1472 C C . ARG A 1 190 ? -22.189 8.764 -35.096 1.00 57.06 190 ARG A C 1
ATOM 1474 O O . ARG A 1 190 ? -21.673 9.339 -36.051 1.00 57.06 190 ARG A O 1
ATOM 1481 N N . GLU A 1 191 ? -22.660 7.522 -35.151 1.00 54.22 191 GLU A N 1
ATOM 1482 C CA . GLU A 1 191 ? -22.930 6.879 -36.427 1.00 54.22 191 GLU A CA 1
ATOM 1483 C C . GLU A 1 191 ? -23.868 7.822 -37.180 1.00 54.22 191 GLU A C 1
ATOM 1485 O O . GLU A 1 191 ? -25.013 8.042 -36.782 1.00 54.22 191 GLU A O 1
ATOM 1490 N N . GLU A 1 192 ? -23.339 8.484 -38.211 1.00 48.09 192 GLU A N 1
ATOM 1491 C CA . GLU A 1 192 ? -24.147 9.213 -39.168 1.00 48.09 192 GLU A CA 1
ATOM 1492 C C . GLU A 1 192 ? -25.127 8.195 -39.739 1.00 48.09 192 GLU A C 1
ATOM 1494 O O . GLU A 1 192 ? -24.770 7.366 -40.578 1.00 48.09 192 GLU A O 1
ATOM 1499 N N . HIS A 1 193 ? -26.372 8.240 -39.263 1.00 54.62 193 HIS A N 1
ATOM 1500 C CA . HIS A 1 193 ? -27.494 7.671 -39.978 1.00 54.62 193 HIS A CA 1
ATOM 1501 C C . HIS A 1 193 ? -27.493 8.316 -41.361 1.00 54.62 193 HIS A C 1
ATOM 1503 O O . HIS A 1 193 ? -27.987 9.426 -41.566 1.00 54.62 193 HIS A O 1
ATOM 1509 N N . ARG A 1 194 ? -26.862 7.618 -42.304 1.00 53.06 194 ARG A N 1
ATOM 1510 C CA . ARG A 1 194 ? -26.911 7.878 -43.731 1.00 53.06 194 ARG A CA 1
ATOM 1511 C C . ARG A 1 194 ? -28.376 7.742 -44.129 1.00 53.06 194 ARG A C 1
ATOM 1513 O O . ARG A 1 194 ? -28.846 6.647 -44.419 1.00 53.06 194 ARG A O 1
ATOM 1520 N N . TYR A 1 195 ? -29.102 8.855 -44.080 1.00 53.84 195 TYR A N 1
ATOM 1521 C CA . TYR A 1 195 ? -30.393 8.995 -44.734 1.00 53.84 195 TYR A CA 1
ATOM 1522 C C . TYR A 1 195 ? -30.198 8.566 -46.192 1.00 53.84 195 TYR A C 1
ATOM 1524 O O . TYR A 1 195 ? -29.427 9.188 -46.922 1.00 53.84 195 TYR A O 1
ATOM 1532 N N . LEU A 1 196 ? -30.838 7.471 -46.598 1.00 60.16 196 LEU A N 1
ATOM 1533 C CA . LEU A 1 196 ? -30.965 7.112 -48.005 1.00 60.16 196 LEU A CA 1
ATOM 1534 C C . LEU A 1 196 ? -32.079 7.995 -48.591 1.00 60.16 196 LEU A C 1
ATOM 1536 O O . LEU A 1 196 ? -33.224 7.877 -48.152 1.00 60.16 196 LEU A O 1
ATOM 1540 N N . PRO A 1 197 ? -31.790 8.895 -49.548 1.00 54.00 197 PRO A N 1
ATOM 1541 C CA . PRO A 1 197 ? -32.829 9.636 -50.242 1.00 54.00 197 PRO A CA 1
ATOM 1542 C C . PRO A 1 197 ? -33.421 8.706 -51.302 1.00 54.00 197 PRO A C 1
ATOM 1544 O O . PRO A 1 197 ? -32.823 8.504 -52.357 1.00 54.00 197 PRO A O 1
ATOM 1547 N N . GLY A 1 198 ? -34.555 8.075 -51.004 1.00 59.16 198 GLY A N 1
ATOM 1548 C CA . GLY A 1 198 ? -35.086 7.064 -51.913 1.00 59.16 198 GLY A CA 1
ATOM 1549 C C . GLY A 1 198 ? -36.481 6.541 -51.615 1.00 59.16 198 GLY A C 1
ATOM 1550 O O . GLY A 1 198 ? -36.748 5.405 -51.964 1.00 59.16 198 GLY A O 1
ATOM 1551 N N . GLU A 1 199 ? -37.366 7.332 -51.010 1.00 58.31 199 GLU A N 1
ATOM 1552 C CA . GLU A 1 199 ? -38.811 7.065 -51.068 1.00 58.31 199 GLU A CA 1
ATOM 1553 C C . GLU A 1 199 ? -39.559 8.362 -51.389 1.00 58.31 199 GLU A C 1
ATOM 1555 O O . GLU A 1 199 ? -40.282 8.939 -50.583 1.00 58.31 199 GLU A O 1
ATOM 1560 N N . MET A 1 200 ? -39.345 8.856 -52.605 1.00 51.88 200 MET A N 1
ATOM 1561 C CA . MET A 1 200 ? -40.386 9.578 -53.324 1.00 51.88 200 MET A CA 1
ATOM 1562 C C . MET A 1 200 ? -40.412 9.045 -54.746 1.00 51.88 200 MET A C 1
ATOM 1564 O O . MET A 1 200 ? -39.382 9.086 -55.414 1.00 51.88 200 MET A O 1
ATOM 1568 N N . LEU A 1 201 ? -41.593 8.557 -55.126 1.00 48.38 201 LEU A N 1
ATOM 1569 C CA . LEU A 1 201 ? -42.178 8.228 -56.434 1.00 48.38 201 LEU A CA 1
ATOM 1570 C C . LEU A 1 201 ? -43.006 6.950 -56.170 1.00 48.38 201 LEU A C 1
ATOM 1572 O O . LEU A 1 201 ? -42.457 5.942 -55.741 1.00 48.38 201 LEU A O 1
ATOM 1576 N N . GLY A 1 202 ? -44.338 6.978 -56.208 1.00 45.50 202 GLY A N 1
ATOM 1577 C CA . GLY A 1 202 ? -45.137 7.583 -57.272 1.00 45.50 202 GLY A CA 1
ATOM 1578 C C . GLY A 1 202 ? -45.268 6.561 -58.384 1.00 45.50 202 GLY A C 1
ATOM 1579 O O . GLY A 1 202 ? -44.242 6.350 -59.063 1.00 45.50 202 GLY A O 1
#

Secondary structure (DSSP, 8-state):
---------------------------------HHHHHHHHHHHHHHHHHHHHHHHHHHHHHHHHHHHHTTTS-----------HHHHHHHHHHHHHHHHHHHHHTTPPPPGGG-S-GGGS-HHHHHHHHHHHHHHHHHHHHHHHHHS-HHHHTTTHHHHHHHHHHHHHHHHHHHHHHHHHHHHSPPPP-------------